Protein 3R6D (pdb70)

Solvent-accessible surface area: 10593 Å² total

CATH classification: 3.40.50.720

Structure (mmCIF, N/CA/C/O backbone):
data_3R6D
#
_entry.id   3R6D
#
_cell.length_a   51.446
_cell.length_b   60.721
_cell.length_c   69.612
_cell.angle_alpha   90.000
_cell.angle_beta   90.000
_cell.angle_gamma   90.000
#
_symmetry.space_group_name_H-M   'P 21 21 21'
#
loop_
_entity.id
_entity.type
_entity.pdbx_description
1 polymer 'NAD-dependent epimerase/dehydratase'
2 water water
#
loop_
_atom_site.group_PDB
_atom_site.id
_atom_site.type_symbol
_atom_site.label_atom_id
_atom_site.label_alt_id
_atom_site.label_comp_id
_atom_site.label_asym_id
_atom_site.label_entity_id
_atom_site.label_seq_id
_atom_site.pdbx_PDB_ins_code
_atom_site.Cartn_x
_atom_site.Cartn_y
_atom_site.Cartn_z
_atom_site.occupancy
_atom_site.B_iso_or_equiv
_atom_site.auth_seq_id
_atom_site.auth_comp_id
_atom_site.auth_asym_id
_atom_site.auth_atom_id
_atom_site.pdbx_PDB_model_num
ATOM 1 N N A SER A 1 1 ? 38.483 37.147 29.280 0.50 33.42 -2 SER A N 1
ATOM 2 N N B SER A 1 1 ? 39.673 37.241 28.651 0.50 32.42 -2 SER A N 1
ATOM 3 C CA A SER A 1 1 ? 39.757 37.365 28.526 0.50 32.21 -2 SER A CA 1
ATOM 4 C CA B SER A 1 1 ? 41.110 37.644 28.640 0.50 32.04 -2 SER A CA 1
ATOM 5 C C A SER A 1 1 ? 39.810 36.612 27.201 0.50 30.92 -2 SER A C 1
ATOM 6 C C B SER A 1 1 ? 41.834 36.653 27.757 0.50 30.76 -2 SER A C 1
ATOM 7 O O A SER A 1 1 ? 38.806 36.497 26.497 0.50 31.21 -2 SER A O 1
ATOM 8 O O B SER A 1 1 ? 43.023 36.378 27.879 0.50 31.55 -2 SER A O 1
ATOM 13 N N . ASN A 1 2 ? 41.001 36.124 26.876 1.00 29.34 -1 ASN A N 1
ATOM 14 C CA . ASN A 1 2 ? 41.326 35.406 25.643 1.00 25.02 -1 ASN A CA 1
ATOM 15 C C . ASN A 1 2 ? 41.192 36.279 24.403 1.00 21.42 -1 ASN A C 1
ATOM 16 O O . ASN A 1 2 ? 40.367 36.037 23.506 1.00 20.89 -1 ASN A O 1
ATOM 21 N N . ALA A 1 3 ? 42.050 37.294 24.350 1.00 18.27 0 ALA A N 1
ATOM 22 C CA . ALA A 1 3 ? 42.264 38.010 23.098 1.00 17.33 0 ALA A CA 1
ATOM 23 C C . ALA A 1 3 ? 42.914 37.061 22.113 1.00 15.83 0 ALA A C 1
ATOM 24 O O . ALA A 1 3 ? 43.632 36.123 22.487 1.00 17.21 0 ALA A O 1
ATOM 34 N N . TYR A 1 5 ? 45.025 38.079 19.856 1.00 12.34 2 TYR A N 1
ATOM 35 C CA . TYR A 1 5 ? 46.241 38.794 19.442 1.00 12.09 2 TYR A CA 1
ATOM 36 C C . TYR A 1 5 ? 46.958 39.279 20.704 1.00 12.97 2 TYR A C 1
ATOM 37 O O . TYR A 1 5 ? 46.296 39.595 21.710 1.00 14.07 2 TYR A O 1
ATOM 76 N N . TYR A 1 7 ? 50.231 41.352 20.123 1.00 11.72 4 TYR A N 1
ATOM 77 C CA . TYR A 1 7 ? 50.995 42.551 19.679 1.00 10.71 4 TYR A CA 1
ATOM 78 C C . TYR A 1 7 ? 50.179 43.340 18.693 1.00 9.71 4 TYR A C 1
ATOM 79 O O . TYR A 1 7 ? 49.836 42.858 17.620 1.00 10.03 4 TYR A O 1
ATOM 88 N N . ILE A 1 8 ? 49.915 44.589 19.070 1.00 9.37 5 ILE A N 1
ATOM 89 C CA . ILE A 1 8 ? 49.161 45.508 18.218 1.00 10.08 5 ILE A CA 1
ATOM 90 C C . ILE A 1 8 ? 49.955 46.789 17.986 1.00 9.50 5 ILE A C 1
ATOM 91 O O . ILE A 1 8 ? 50.504 47.357 18.936 1.00 10.18 5 ILE A O 1
ATOM 96 N N . THR A 1 9 ? 49.964 47.252 16.740 1.00 9.27 6 THR A N 1
ATOM 97 C CA . THR A 1 9 ? 50.456 48.591 16.426 1.00 9.18 6 THR A CA 1
ATOM 98 C C . THR A 1 9 ? 49.269 49.446 16.049 1.00 8.65 6 THR A C 1
ATOM 99 O O . THR A 1 9 ? 48.449 49.044 15.216 1.00 9.27 6 THR A O 1
ATOM 103 N N . ILE A 1 10 ? 49.203 50.617 16.675 1.00 9.41 7 ILE A N 1
ATOM 104 C CA . ILE A 1 10 ? 48.133 51.581 16.452 1.00 9.39 7 ILE A CA 1
ATOM 105 C C . ILE A 1 10 ? 48.679 52.765 15.673 1.00 9.27 7 ILE A C 1
ATOM 106 O O . ILE A 1 10 ? 49.573 53.484 16.144 1.00 10.70 7 ILE A O 1
ATOM 111 N N . LEU A 1 11 ? 48.158 52.952 14.465 1.00 9.39 8 LEU A N 1
ATOM 112 C CA . LEU A 1 11 ? 48.465 54.104 13.632 1.00 9.97 8 LEU A CA 1
ATOM 113 C C . LEU A 1 11 ? 47.343 55.125 13.832 1.00 9.66 8 LEU A C 1
ATOM 114 O O . LEU A 1 11 ? 46.183 54.753 14.078 1.00 10.18 8 LEU A O 1
ATOM 119 N N . GLY A 1 12 ? 47.657 56.411 13.719 1.00 10.41 9 GLY A N 1
ATOM 120 C CA . GLY A 1 12 ? 46.665 57.422 14.104 1.00 10.58 9 GLY A CA 1
ATOM 121 C C . GLY A 1 12 ? 46.419 57.390 15.604 1.00 11.01 9 GLY A C 1
ATOM 122 O O . GLY A 1 12 ? 45.312 57.656 16.064 1.00 10.68 9 GLY A O 1
ATOM 123 N N . ALA A 1 13 ? 47.460 57.098 16.384 1.00 10.79 10 ALA A N 1
ATOM 124 C CA . ALA A 1 13 ? 47.310 56.825 17.809 1.00 10.83 10 ALA A CA 1
ATOM 125 C C . ALA A 1 13 ? 46.745 57.958 18.627 1.00 10.85 10 ALA A C 1
ATOM 126 O O . ALA A 1 13 ? 46.209 57.723 19.715 1.00 10.60 10 ALA A O 1
ATOM 128 N N . ALA A 1 14 ? 46.904 59.207 18.158 1.00 12.02 11 ALA A N 1
ATOM 129 C CA . ALA A 1 14 ? 46.380 60.333 18.938 1.00 12.65 11 ALA A CA 1
ATOM 130 C C . ALA A 1 14 ? 44.873 60.607 18.717 1.00 12.63 11 ALA A C 1
ATOM 131 O O . ALA A 1 14 ? 44.278 61.419 19.427 1.00 13.71 11 ALA A O 1
ATOM 133 N N . GLY A 1 15 ? 44.255 59.917 17.755 1.00 11.82 12 GLY A N 1
ATOM 134 C CA . GLY A 1 15 ? 42.838 60.122 17.539 1.00 11.89 12 GLY A CA 1
ATOM 135 C C . GLY A 1 15 ? 41.995 59.635 18.710 1.00 10.74 12 GLY A C 1
ATOM 136 O O . GLY A 1 15 ? 42.454 58.819 19.527 1.00 11.37 12 GLY A O 1
ATOM 137 N N . GLN A 1 16 ? 40.777 60.152 18.830 1.00 10.51 13 GLN A N 1
ATOM 138 C CA . GLN A 1 16 ? 39.957 59.853 19.993 1.00 11.63 13 GLN A CA 1
ATOM 139 C C . GLN A 1 16 ? 39.612 58.391 20.135 1.00 10.37 13 GLN A C 1
ATOM 140 O O . GLN A 1 16 ? 39.741 57.838 21.231 1.00 10.98 13 GLN A O 1
ATOM 146 N N . ILE A 1 17 ? 39.089 57.761 19.067 1.00 10.15 14 ILE A N 1
ATOM 147 C CA . ILE A 1 17 ? 38.838 56.332 19.152 1.00 9.37 14 ILE A CA 1
ATOM 148 C C . ILE A 1 17 ? 40.125 55.563 19.437 1.00 8.62 14 ILE A C 1
ATOM 149 O O . ILE A 1 17 ? 40.117 54.654 20.274 1.00 9.28 14 ILE A O 1
ATOM 154 N N . ALA A 1 18 ? 41.226 55.943 18.782 1.00 8.79 15 ALA A N 1
ATOM 155 C CA . ALA A 1 18 ? 42.482 55.227 19.032 1.00 9.00 15 ALA A CA 1
ATOM 156 C C . ALA A 1 18 ? 42.920 55.303 20.501 1.00 8.44 15 ALA A C 1
ATOM 157 O O . ALA A 1 18 ? 43.411 54.331 21.069 1.00 8.77 15 ALA A O 1
ATOM 159 N N . GLN A 1 19 ? 42.785 56.484 21.097 1.00 10.20 16 GLN A N 1
ATOM 160 C CA . GLN A 1 19 ? 43.150 56.632 22.524 1.00 9.78 16 GLN A CA 1
ATOM 161 C C . GLN A 1 19 ? 42.239 55.817 23.424 1.00 10.08 16 GLN A C 1
ATOM 162 O O . GLN A 1 19 ? 42.722 55.189 24.374 1.00 10.68 16 GLN A O 1
ATOM 188 N N . LEU A 1 21 ? 40.591 53.148 22.573 1.00 9.11 18 LEU A N 1
ATOM 189 C CA . LEU A 1 21 ? 40.948 51.765 22.338 1.00 9.32 18 LEU A CA 1
ATOM 190 C C . LEU A 1 21 ? 42.200 51.381 23.129 1.00 8.75 18 LEU A C 1
ATOM 191 O O . LEU A 1 21 ? 42.243 50.298 23.748 1.00 8.99 18 LEU A O 1
ATOM 196 N N . THR A 1 22 ? 43.209 52.264 23.098 1.00 9.06 19 THR A N 1
ATOM 197 C CA . THR A 1 22 ? 44.467 51.967 23.797 1.00 9.25 19 THR A CA 1
ATOM 198 C C . THR A 1 22 ? 44.168 51.751 25.288 1.00 9.69 19 THR A C 1
ATOM 199 O O . THR A 1 22 ? 44.632 50.791 25.891 1.00 10.04 19 THR A O 1
ATOM 203 N N . ALA A 1 23 ? 43.389 52.658 25.881 1.00 10.12 20 ALA A N 1
ATOM 204 C CA . ALA A 1 23 ? 43.036 52.526 27.290 1.00 10.66 20 ALA A CA 1
ATOM 205 C C . ALA A 1 23 ? 42.307 51.225 27.572 1.00 10.12 20 ALA A C 1
ATOM 206 O O . ALA A 1 23 ? 42.619 50.527 28.541 1.00 11.24 20 ALA A O 1
ATOM 208 N N A THR A 1 24 ? 41.335 50.842 26.722 0.50 10.78 21 THR A N 1
ATOM 209 N N B THR A 1 24 ? 41.350 50.870 26.709 0.50 10.33 21 THR A N 1
ATOM 210 C CA A THR A 1 24 ? 40.610 49.592 26.980 0.50 11.30 21 THR A CA 1
ATOM 211 C CA B THR A 1 24 ? 40.585 49.653 26.894 0.50 10.45 21 THR A CA 1
ATOM 212 C C A THR A 1 24 ? 41.510 48.384 26.850 0.50 10.80 21 THR A C 1
ATOM 213 C C B THR A 1 24 ? 41.483 48.417 26.823 0.50 10.31 21 THR A C 1
ATOM 214 O O A THR A 1 24 ? 41.327 47.412 27.583 0.50 11.62 21 THR A O 1
ATOM 215 O O B THR A 1 24 ? 41.303 47.482 27.603 0.50 11.35 21 THR A O 1
ATOM 222 N N . LEU A 1 25 ? 42.442 48.413 25.900 1.00 10.22 22 LEU A N 1
ATOM 223 C CA . LEU A 1 25 ? 43.345 47.274 25.757 1.00 10.19 22 LEU A CA 1
ATOM 224 C C . LEU A 1 25 ? 44.299 47.184 26.951 1.00 10.28 22 LEU A C 1
ATOM 225 O O . LEU A 1 25 ? 44.680 46.089 27.346 1.00 11.57 22 LEU A O 1
ATOM 230 N N . LEU A 1 26 ? 44.716 48.317 27.499 1.00 10.40 23 LEU A N 1
ATOM 231 C CA . LEU A 1 26 ? 45.554 48.243 28.682 1.00 11.40 23 LEU A CA 1
ATOM 232 C C . LEU A 1 26 ? 44.775 47.700 29.873 1.00 11.86 23 LEU A C 1
ATOM 233 O O . LEU A 1 26 ? 45.311 46.880 30.622 1.00 13.47 23 LEU A O 1
ATOM 238 N N . THR A 1 27 ? 43.544 48.168 30.065 1.00 11.95 24 THR A N 1
ATOM 239 C CA . THR A 1 27 ? 42.761 47.787 31.242 1.00 12.69 24 THR A CA 1
ATOM 240 C C . THR A 1 27 ? 42.276 46.339 31.163 1.00 13.59 24 THR A C 1
ATOM 241 O O . THR A 1 27 ? 42.297 45.615 32.178 1.00 14.59 24 THR A O 1
ATOM 245 N N . TYR A 1 28 ? 41.874 45.885 29.973 1.00 13.06 25 TYR A N 1
ATOM 246 C CA . TYR A 1 28 ? 41.078 44.685 29.843 1.00 13.73 25 TYR A CA 1
ATOM 247 C C . TYR A 1 28 ? 41.773 43.564 29.077 1.00 14.17 25 TYR A C 1
ATOM 248 O O . TYR A 1 28 ? 41.144 42.527 28.859 1.00 15.10 25 TYR A O 1
ATOM 257 N N . THR A 1 29 ? 43.026 43.775 28.659 1.00 13.40 26 THR A N 1
ATOM 258 C CA . THR A 1 29 ? 43.808 42.707 28.028 1.00 14.12 26 THR A CA 1
ATOM 259 C C . THR A 1 29 ? 45.261 42.757 28.495 1.00 14.21 26 THR A C 1
ATOM 260 O O . THR A 1 29 ? 45.670 43.704 29.168 1.00 14.35 26 THR A O 1
ATOM 264 N N A ASP A 1 30 ? 46.062 41.755 28.134 0.50 14.60 27 ASP A N 1
ATOM 265 N N B ASP A 1 30 ? 46.020 41.712 28.129 0.50 14.90 27 ASP A N 1
ATOM 266 C CA A ASP A 1 30 ? 47.503 41.853 28.399 0.50 15.37 27 ASP A CA 1
ATOM 267 C CA B ASP A 1 30 ? 47.481 41.697 28.313 0.50 15.97 27 ASP A CA 1
ATOM 268 C C A ASP A 1 30 ? 48.272 42.163 27.102 0.50 14.48 27 ASP A C 1
ATOM 269 C C B ASP A 1 30 ? 48.259 42.106 27.062 0.50 14.91 27 ASP A C 1
ATOM 270 O O A ASP A 1 30 ? 49.442 41.832 26.988 0.50 14.75 27 ASP A O 1
ATOM 271 O O B ASP A 1 30 ? 49.437 41.803 26.951 0.50 15.19 27 ASP A O 1
ATOM 288 N N . HIS A 1 32 ? 50.408 43.999 24.206 1.00 12.41 29 HIS A N 1
ATOM 289 C CA . HIS A 1 32 ? 51.522 44.916 24.133 1.00 12.19 29 HIS A CA 1
ATOM 290 C C . HIS A 1 32 ? 51.284 45.840 22.946 1.00 12.33 29 HIS A C 1
ATOM 291 O O . HIS A 1 32 ? 51.045 45.374 21.824 1.00 12.29 29 HIS A O 1
ATOM 298 N N . ILE A 1 33 ? 51.354 47.142 23.199 1.00 11.21 30 ILE A N 1
ATOM 299 C CA . ILE A 1 33 ? 50.851 48.138 22.271 1.00 10.53 30 ILE A CA 1
ATOM 300 C C . ILE A 1 33 ? 51.990 49.033 21.793 1.00 10.01 30 ILE A C 1
ATOM 301 O O . ILE A 1 33 ? 52.725 49.614 22.603 1.00 11.29 30 ILE A O 1
ATOM 306 N N . THR A 1 34 ? 52.086 49.211 20.480 1.00 9.99 31 THR A N 1
ATOM 307 C CA . THR A 1 34 ? 52.998 50.184 19.894 1.00 10.07 31 THR A CA 1
ATOM 308 C C . THR A 1 34 ? 52.184 51.301 19.280 1.00 9.62 31 THR A C 1
ATOM 309 O O . THR A 1 34 ? 51.252 51.029 18.503 1.00 10.79 31 THR A O 1
ATOM 313 N N . LEU A 1 35 ? 52.505 52.531 19.658 1.00 10.36 32 LEU A N 1
ATOM 314 C CA . LEU A 1 35 ? 51.845 53.727 19.138 1.00 9.83 32 LEU A CA 1
ATOM 315 C C . LEU A 1 35 ? 52.795 54.447 18.183 1.00 10.80 32 LEU A C 1
ATOM 316 O O . LEU A 1 35 ? 53.931 54.742 18.578 1.00 12.00 32 LEU A O 1
ATOM 321 N N . TYR A 1 36 ? 52.361 54.709 16.935 1.00 10.20 33 TYR A N 1
ATOM 322 C CA . TYR A 1 36 ? 53.201 55.388 15.942 1.00 11.69 33 TYR A CA 1
ATOM 323 C C . TYR A 1 36 ? 52.646 56.752 15.661 1.00 11.62 33 TYR A C 1
ATOM 324 O O . TYR A 1 36 ? 51.432 56.890 15.411 1.00 13.16 33 TYR A O 1
ATOM 333 N N . GLY A 1 37 ? 53.501 57.776 15.666 1.00 11.77 34 GLY A N 1
ATOM 334 C CA . GLY A 1 37 ? 53.013 59.114 15.302 1.00 12.36 34 GLY A CA 1
ATOM 335 C C . GLY A 1 37 ? 53.951 60.204 15.756 1.00 11.84 34 GLY A C 1
ATOM 336 O O . GLY A 1 37 ? 55.117 59.951 16.103 1.00 12.37 34 GLY A O 1
ATOM 337 N N . ARG A 1 38 ? 53.415 61.425 15.728 1.00 12.35 35 ARG A N 1
ATOM 338 C CA . ARG A 1 38 ? 54.181 62.658 15.924 1.00 11.70 35 ARG A CA 1
ATOM 339 C C . ARG A 1 38 ? 53.863 63.211 17.306 1.00 10.81 35 ARG A C 1
ATOM 340 O O . ARG A 1 38 ? 52.684 63.365 17.646 1.00 11.64 35 ARG A O 1
ATOM 348 N N . GLN A 1 39 ? 54.891 63.531 18.097 1.00 11.14 36 GLN A N 1
ATOM 349 C CA . GLN A 1 39 ? 54.697 64.156 19.431 1.00 10.80 36 GLN A CA 1
ATOM 350 C C . GLN A 1 39 ? 53.704 63.388 20.288 1.00 10.84 36 GLN A C 1
ATOM 351 O O . GLN A 1 39 ? 52.969 63.979 21.059 1.00 10.98 36 GLN A O 1
ATOM 357 N N . LEU A 1 40 ? 53.724 62.067 20.192 1.00 11.18 37 LEU A N 1
ATOM 358 C CA . LEU A 1 40 ? 52.736 61.287 20.939 1.00 11.49 37 LEU A CA 1
ATOM 359 C C . LEU A 1 40 ? 52.966 61.396 22.440 1.00 12.75 37 LEU A C 1
ATOM 360 O O . LEU A 1 40 ? 52.017 61.219 23.216 1.00 13.75 37 LEU A O 1
ATOM 365 N N . LYS A 1 41 ? 54.188 61.676 22.890 1.00 13.43 38 LYS A N 1
ATOM 366 C CA . LYS A 1 41 ? 54.404 61.729 24.338 1.00 14.79 38 LYS A CA 1
ATOM 367 C C . LYS A 1 41 ? 53.752 62.961 24.976 1.00 14.29 38 LYS A C 1
ATOM 368 O O . LYS A 1 41 ? 53.616 63.009 26.205 1.00 15.57 38 LYS A O 1
ATOM 374 N N . THR A 1 42 ? 53.336 63.953 24.175 1.00 13.75 39 THR A N 1
ATOM 375 C CA . THR A 1 42 ? 52.560 65.054 24.706 1.00 14.69 39 THR A CA 1
ATOM 376 C C . THR A 1 42 ? 51.088 64.983 24.306 1.00 14.23 39 THR A C 1
AT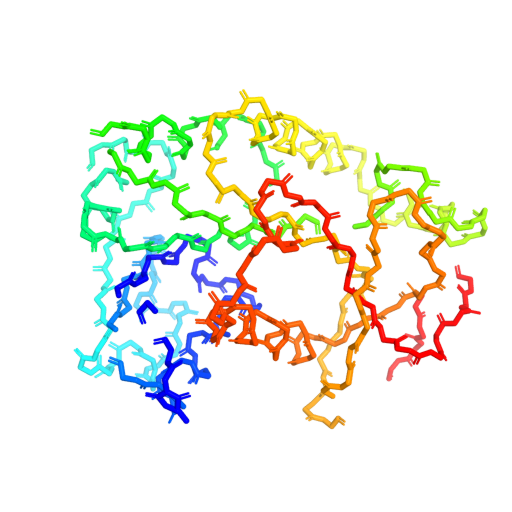OM 377 O O . THR A 1 42 ? 50.249 65.488 25.032 1.00 16.41 39 THR A O 1
ATOM 381 N N . ARG A 1 43 ? 50.765 64.382 23.165 1.00 12.37 40 ARG A N 1
ATOM 382 C CA . ARG A 1 43 ? 49.389 64.390 22.675 1.00 12.89 40 ARG A CA 1
ATOM 383 C C . ARG A 1 43 ? 48.514 63.299 23.308 1.00 14.18 40 ARG A C 1
ATOM 384 O O . ARG A 1 43 ? 47.286 63.304 23.153 1.00 15.74 40 ARG A O 1
ATOM 392 N N . ILE A 1 44 ? 49.141 62.321 23.950 1.00 12.09 41 ILE A N 1
ATOM 393 C CA . ILE A 1 44 ? 48.427 61.201 24.557 1.00 12.40 41 ILE A CA 1
ATOM 394 C C . ILE A 1 44 ? 48.698 61.316 26.064 1.00 12.65 41 ILE A C 1
ATOM 395 O O . ILE A 1 44 ? 49.811 61.648 26.454 1.00 12.68 41 ILE A O 1
ATOM 400 N N . PRO A 1 45 ? 47.691 61.031 26.914 1.00 12.48 42 PRO A N 1
ATOM 401 C CA . PRO A 1 45 ? 47.882 61.297 28.332 1.00 12.66 42 PRO A CA 1
ATOM 402 C C . PRO A 1 45 ? 48.855 60.350 29.001 1.00 12.71 42 PRO A C 1
ATOM 403 O O . PRO A 1 45 ? 49.097 59.234 28.529 1.00 12.52 42 PRO A O 1
ATOM 407 N N . PRO A 1 46 ? 49.395 60.770 30.147 1.00 12.73 43 PRO A N 1
ATOM 408 C CA . PRO A 1 46 ? 50.444 60.008 30.800 1.00 14.12 43 PRO A CA 1
ATOM 409 C C . PRO A 1 46 ? 49.989 58.640 31.339 1.00 14.87 43 PRO A C 1
ATOM 410 O O . PRO A 1 46 ? 50.817 57.740 31.403 1.00 16.19 43 PRO A O 1
ATOM 414 N N . GLU A 1 47 ? 48.708 58.434 31.669 1.00 15.77 44 GLU A N 1
ATOM 415 C CA . GLU A 1 47 ? 48.248 57.106 32.123 1.00 17.22 44 GLU A CA 1
ATOM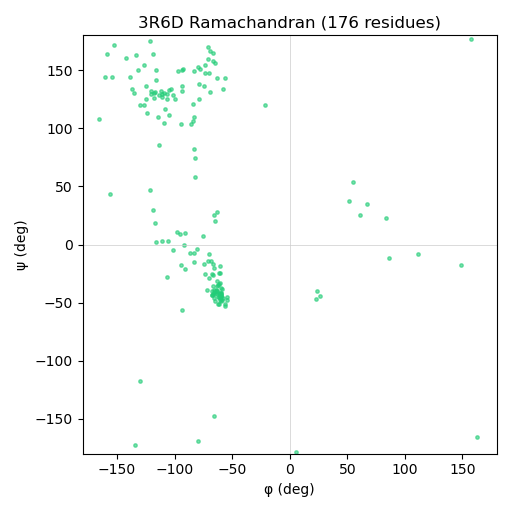 416 C C . GLU A 1 47 ? 48.338 56.065 30.998 1.00 16.33 44 GLU A C 1
ATOM 417 O O . GLU A 1 47 ? 48.280 54.843 31.228 1.00 17.08 44 GLU A O 1
ATOM 423 N N . ILE A 1 48 ? 48.463 56.545 29.769 1.00 13.93 45 ILE A N 1
ATOM 424 C CA . ILE A 1 48 ? 48.785 55.671 28.644 1.00 13.30 45 ILE A CA 1
ATOM 425 C C .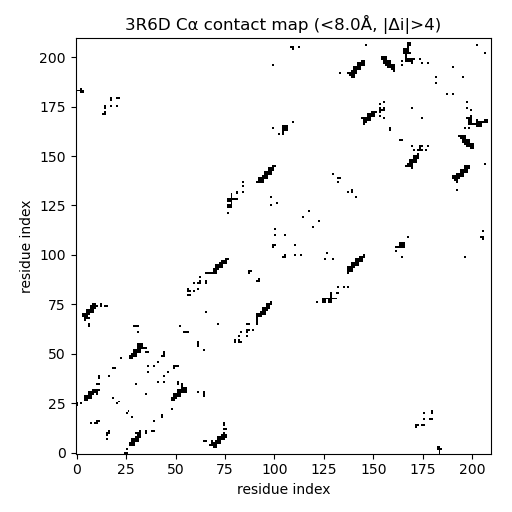 ILE A 1 48 ? 50.312 55.639 28.395 1.00 12.05 45 ILE A C 1
ATOM 426 O O . ILE A 1 48 ? 50.922 54.560 28.355 1.00 12.14 45 ILE A O 1
ATOM 431 N N . ILE A 1 49 ? 50.912 56.810 28.173 1.00 12.43 46 ILE A N 1
ATOM 432 C CA . ILE A 1 49 ? 52.303 56.889 27.750 1.00 13.93 46 ILE A CA 1
ATOM 433 C C . ILE A 1 49 ? 53.233 56.275 28.800 1.00 13.84 46 ILE A C 1
ATOM 434 O O . ILE A 1 49 ? 54.275 55.698 28.436 1.00 14.62 46 ILE A O 1
ATOM 439 N N . ASP A 1 50 ? 52.905 56.404 30.095 1.00 13.62 47 ASP A N 1
ATOM 440 C CA . ASP A 1 50 ? 53.753 55.891 31.166 1.00 13.90 47 ASP A CA 1
ATOM 441 C C . ASP A 1 50 ? 53.564 54.390 31.392 1.00 14.29 47 ASP A C 1
ATOM 442 O O . ASP A 1 50 ? 54.263 53.813 32.227 1.00 16.14 47 ASP A O 1
ATOM 447 N N . HIS A 1 51 ? 52.639 53.746 30.683 1.00 14.24 48 HIS A N 1
ATOM 448 C CA . HIS A 1 51 ? 52.332 52.337 30.981 1.00 13.81 48 HIS A CA 1
ATOM 449 C C . HIS A 1 51 ? 53.407 51.421 30.379 1.00 14.02 48 HIS A C 1
ATOM 450 O O . HIS A 1 51 ? 53.839 51.621 29.237 1.00 13.97 48 HIS A O 1
ATOM 457 N N . GLU A 1 52 ? 53.816 50.410 31.139 1.00 15.49 49 GLU A N 1
ATOM 458 C CA . GLU A 1 52 ? 54.895 49.496 30.690 1.00 17.00 49 GLU A CA 1
ATOM 459 C C . GLU A 1 52 ? 54.585 48.730 29.382 1.00 15.89 49 GLU A C 1
ATOM 460 O O . GLU A 1 52 ? 55.526 48.275 28.686 1.00 18.22 49 GLU A O 1
ATOM 466 N N . ARG A 1 53 ? 53.305 48.553 29.066 1.00 14.39 50 ARG A N 1
ATOM 467 C CA . ARG A 1 53 ? 52.949 47.823 27.847 1.00 14.04 50 ARG A CA 1
ATOM 468 C C . ARG A 1 53 ? 52.782 48.730 26.627 1.00 13.11 50 ARG A C 1
ATOM 469 O O . ARG A 1 53 ? 52.357 48.269 25.566 1.00 14.58 50 ARG A O 1
ATOM 477 N N . VAL A 1 54 ? 53.162 50.002 26.726 1.00 12.07 51 VAL A N 1
ATOM 478 C CA . VAL A 1 54 ? 53.074 50.959 25.637 1.00 11.63 51 VAL A CA 1
ATOM 479 C C . VAL A 1 54 ? 54.471 51.383 25.189 1.00 12.32 51 VAL A C 1
ATOM 480 O O . VAL A 1 54 ? 55.295 51.774 26.020 1.00 13.68 51 VAL A O 1
ATOM 484 N N . THR A 1 55 ? 54.715 51.297 23.883 1.00 12.11 52 THR A N 1
ATOM 485 C CA . THR A 1 55 ? 55.938 51.736 23.251 1.00 12.88 52 THR A CA 1
ATOM 486 C C . THR A 1 55 ? 55.559 52.795 22.236 1.00 12.40 52 THR A C 1
ATOM 487 O O . THR A 1 55 ? 54.641 52.565 21.453 1.00 13.13 52 THR A O 1
ATOM 491 N N . VAL A 1 56 ? 56.250 53.932 22.233 1.00 13.04 53 VAL A N 1
ATOM 492 C CA . VAL A 1 56 ? 56.048 55.007 21.237 1.00 12.91 53 VAL A CA 1
ATOM 493 C C . VAL A 1 56 ? 57.157 54.979 20.200 1.00 12.45 53 VAL A C 1
ATOM 494 O O . VAL A 1 56 ? 58.349 54.915 20.586 1.00 13.71 53 VAL A O 1
ATOM 498 N N . ILE A 1 57 ? 56.796 55.074 18.916 1.00 12.14 54 ILE A N 1
ATOM 499 C CA . ILE A 1 57 ? 57.758 55.209 17.827 1.00 13.24 54 ILE A CA 1
ATOM 500 C C . ILE A 1 57 ? 57.404 56.452 17.028 1.00 12.98 54 ILE A C 1
ATOM 501 O O . ILE A 1 57 ? 56.265 56.606 16.573 1.00 13.82 54 ILE A O 1
ATOM 506 N N . GLU A 1 58 ? 58.379 57.336 16.876 1.00 13.89 55 GLU A N 1
ATOM 507 C CA . GLU A 1 58 ? 58.233 58.606 16.145 1.00 14.44 55 GLU A CA 1
ATOM 508 C C . GLU A 1 58 ? 58.190 58.417 14.650 1.00 13.74 55 GLU A C 1
ATOM 509 O O . GLU A 1 58 ? 58.977 57.642 14.096 1.00 14.33 55 GLU A O 1
ATOM 515 N N . GLY A 1 59 ? 57.275 59.120 13.983 1.00 13.60 56 GLY A N 1
ATOM 516 C CA . GLY A 1 59 ? 57.286 59.206 12.545 1.00 14.24 56 GLY A CA 1
ATOM 517 C C . GLY A 1 59 ? 55.937 59.550 11.960 1.00 13.20 56 GLY A C 1
ATOM 518 O O . GLY A 1 59 ? 54.936 59.730 12.667 1.00 13.00 56 GLY A O 1
ATOM 519 N N . SER A 1 60 ? 55.951 59.701 10.642 1.00 13.76 57 SER A N 1
ATOM 520 C CA . SER A 1 60 ? 54.750 59.965 9.858 1.00 14.57 57 SER A CA 1
ATOM 521 C C . SER A 1 60 ? 54.596 58.867 8.838 1.00 13.03 57 SER A C 1
ATOM 522 O O . SER A 1 60 ? 55.469 57.995 8.659 1.00 13.87 57 SER A O 1
ATOM 525 N N . PHE A 1 61 ? 53.485 58.902 8.103 1.00 14.13 58 PHE A N 1
ATOM 526 C CA . PHE A 1 61 ? 53.299 57.923 7.049 1.00 15.78 58 PHE A CA 1
ATOM 527 C C . PHE A 1 61 ? 54.236 58.112 5.856 1.00 16.20 58 PHE A C 1
ATOM 528 O O . PHE A 1 61 ? 54.294 57.239 4.993 1.00 18.22 58 PHE A O 1
ATOM 536 N N . GLN A 1 62 ? 54.982 59.219 5.839 1.00 17.34 59 GLN A N 1
ATOM 537 C CA . GLN A 1 62 ? 55.974 59.493 4.774 1.00 19.12 59 GLN A CA 1
ATOM 538 C C . GLN A 1 62 ? 57.389 59.118 5.201 1.00 18.52 59 GLN A C 1
ATOM 539 O O . GLN A 1 62 ? 58.350 59.460 4.506 1.00 19.59 59 GLN A O 1
ATOM 545 N N . ASN A 1 63 ? 57.524 58.417 6.330 1.00 16.12 60 ASN A N 1
ATOM 546 C CA . ASN A 1 63 ? 58.821 57.906 6.782 1.00 16.29 60 ASN A CA 1
ATOM 547 C C . ASN A 1 63 ? 58.796 56.377 6.720 1.00 15.82 60 ASN A C 1
ATOM 548 O O . ASN A 1 63 ? 58.477 55.721 7.751 1.00 15.30 60 ASN A O 1
ATOM 553 N N . PRO A 1 64 ? 59.107 55.793 5.532 1.00 16.38 61 PRO A N 1
ATOM 554 C CA . PRO A 1 64 ? 58.858 54.355 5.377 1.00 16.24 61 PRO A CA 1
ATOM 555 C C . PRO A 1 64 ? 59.681 53.471 6.326 1.00 16.84 61 PRO A C 1
ATOM 556 O O . PRO A 1 64 ? 59.200 52.430 6.804 1.00 16.12 61 PRO A O 1
ATOM 560 N N . GLY A 1 65 ? 60.913 53.865 6.618 1.00 17.35 62 GLY A N 1
ATOM 561 C CA . GLY A 1 65 ? 61.729 53.064 7.521 1.00 17.81 62 GLY A CA 1
ATOM 562 C C . GLY A 1 65 ? 61.152 53.026 8.925 1.00 16.26 62 GLY A C 1
ATOM 563 O O . GLY A 1 65 ? 61.119 51.978 9.561 1.00 17.22 62 GLY A O 1
ATOM 584 N N . LEU A 1 67 ? 57.971 53.693 9.825 1.00 14.43 64 LEU A N 1
ATOM 585 C CA . LEU A 1 67 ? 56.670 52.995 9.799 1.00 14.56 64 LEU A CA 1
ATOM 586 C C . LEU A 1 67 ? 56.892 51.485 9.758 1.00 14.97 64 LEU A C 1
ATOM 587 O O . LEU A 1 67 ? 56.233 50.726 10.500 1.00 14.41 64 LEU A O 1
ATOM 592 N N . GLU A 1 68 ? 57.792 51.032 8.881 1.00 14.98 65 GLU A N 1
ATOM 593 C CA . GLU A 1 68 ? 58.161 49.610 8.840 1.00 16.41 65 GLU A CA 1
ATOM 594 C C . GLU A 1 68 ? 58.621 49.122 10.210 1.00 16.44 65 GLU A C 1
ATOM 595 O O . GLU A 1 68 ? 58.243 48.040 10.650 1.00 16.18 65 GLU A O 1
ATOM 601 N N . GLN A 1 69 ? 59.468 49.895 10.897 1.00 16.50 66 GLN A N 1
ATOM 602 C CA . GLN A 1 69 ? 59.891 49.502 12.255 1.00 17.45 66 GLN A CA 1
ATOM 603 C C . GLN A 1 69 ? 58.686 49.339 13.186 1.00 16.53 66 GLN A C 1
ATOM 604 O O . GLN A 1 69 ? 58.574 48.384 13.952 1.00 17.55 66 GLN A O 1
ATOM 610 N N . ALA A 1 70 ? 57.791 50.317 13.135 1.00 15.06 67 ALA A N 1
ATOM 611 C CA . ALA A 1 70 ? 56.636 50.301 14.039 1.00 14.66 67 ALA A CA 1
ATOM 612 C C . ALA A 1 70 ? 55.718 49.101 13.883 1.00 13.40 67 ALA A C 1
ATOM 613 O O . ALA A 1 70 ? 55.126 48.656 14.876 1.00 13.46 67 ALA A O 1
ATOM 615 N N . VAL A 1 71 ? 55.604 48.604 12.646 1.00 12.49 68 VAL A N 1
ATOM 616 C CA . VAL A 1 71 ? 54.742 47.459 12.385 1.00 12.44 68 VAL A CA 1
ATOM 617 C C . VAL A 1 71 ? 55.454 46.116 12.427 1.00 13.03 68 VAL A C 1
ATOM 618 O O . VAL A 1 71 ? 54.803 45.080 12.319 1.00 13.20 68 VAL A O 1
ATOM 622 N N A THR A 1 72 ? 56.778 46.120 12.566 0.50 13.13 69 THR A N 1
ATOM 623 N N B THR A 1 72 ? 56.776 46.133 12.591 0.50 13.24 69 THR A N 1
ATOM 624 C CA A THR A 1 72 ? 57.529 44.865 12.584 0.50 14.39 69 THR A CA 1
ATOM 625 C CA B THR A 1 72 ? 57.564 44.909 12.438 0.50 14.53 69 THR A CA 1
ATOM 626 C C A THR A 1 72 ? 57.029 44.010 13.741 0.50 14.51 69 THR A C 1
ATOM 627 C C B THR A 1 72 ? 57.069 43.794 13.337 0.50 14.61 69 THR A C 1
ATOM 628 O O A THR A 1 72 ? 56.920 44.476 14.862 0.50 13.92 69 THR A O 1
ATOM 629 O O B THR A 1 72 ? 56.946 42.648 12.898 0.50 14.70 69 THR A O 1
ATOM 636 N N A ASN A 1 73 ? 56.715 42.750 13.458 0.50 16.09 70 ASN A N 1
ATOM 637 N N B ASN A 1 73 ? 56.804 44.098 14.600 0.50 14.78 70 ASN A N 1
ATOM 638 C CA A ASN A 1 73 ? 56.165 41.849 14.464 0.50 17.02 70 ASN A CA 1
ATOM 639 C CA B ASN A 1 73 ? 56.423 43.026 15.509 0.50 15.85 70 ASN A CA 1
ATOM 640 C C A ASN A 1 73 ? 54.806 42.233 15.143 0.50 16.61 70 ASN A C 1
ATOM 641 C C B ASN A 1 73 ? 54.902 42.832 15.676 0.50 15.43 70 ASN A C 1
ATOM 642 O O A ASN A 1 73 ? 54.391 41.535 16.103 0.50 17.47 70 ASN A O 1
ATOM 643 O O B ASN A 1 73 ? 54.433 42.164 16.616 0.50 16.58 70 ASN A O 1
ATOM 652 N N . ALA A 1 74 ? 54.130 43.321 14.707 1.00 15.46 71 ALA A N 1
ATOM 653 C CA . ALA A 1 74 ? 52.682 43.451 14.951 1.00 12.83 71 ALA A CA 1
ATOM 654 C C . ALA A 1 74 ? 51.971 42.154 14.517 1.00 12.08 71 ALA A C 1
ATOM 655 O O . ALA A 1 74 ? 52.258 41.624 13.444 1.00 14.12 71 ALA A O 1
ATOM 657 N N . GLU A 1 75 ? 51.020 41.698 15.335 1.00 9.59 72 GLU A N 1
ATOM 658 C CA . GLU A 1 75 ? 50.081 40.671 14.916 1.00 9.75 72 GLU A CA 1
ATOM 659 C C . GLU A 1 75 ? 48.826 41.275 14.296 1.00 9.49 72 GLU A C 1
ATOM 660 O O . GLU A 1 75 ? 48.096 40.569 13.586 1.00 10.16 72 GLU A O 1
ATOM 666 N N . VAL A 1 76 ? 48.529 42.532 14.584 1.00 9.19 73 VAL A N 1
ATOM 667 C CA . VAL A 1 76 ? 47.401 43.239 14.018 1.00 9.22 73 VAL A CA 1
ATOM 668 C C . VAL A 1 76 ? 47.761 44.713 14.058 1.00 8.44 73 VAL A C 1
ATOM 669 O O . VAL A 1 76 ? 48.475 45.164 14.994 1.00 8.75 73 VAL A O 1
ATOM 673 N N . VAL A 1 77 ? 47.326 45.447 13.035 1.00 8.45 74 VAL A N 1
ATOM 674 C CA . VAL A 1 77 ? 47.511 46.894 12.972 1.00 8.59 74 VAL A CA 1
ATOM 675 C C . VAL A 1 77 ? 46.140 47.558 12.969 1.00 8.25 74 VAL A C 1
ATOM 676 O O . VAL A 1 77 ? 45.259 47.132 12.196 1.00 8.58 74 VAL A O 1
ATOM 680 N N . PHE A 1 78 ? 45.955 48.556 13.829 1.00 8.15 75 PHE A N 1
ATOM 681 C CA . PHE A 1 78 ? 44.755 49.372 13.816 1.00 8.22 75 PHE A CA 1
ATOM 682 C C . PHE A 1 78 ? 45.064 50.691 13.137 1.00 8.38 75 PHE A C 1
ATOM 683 O O . PHE A 1 78 ? 46.058 51.346 13.471 1.00 9.73 75 PHE A O 1
ATOM 691 N N . VAL A 1 79 ? 44.245 51.077 12.151 1.00 7.99 76 VAL A N 1
ATOM 692 C CA . VAL A 1 79 ? 44.411 52.329 11.419 1.00 9.12 76 VAL A CA 1
ATOM 693 C C . VAL A 1 79 ? 43.295 53.267 11.819 1.00 8.01 76 VAL A C 1
ATOM 694 O O . VAL A 1 79 ? 42.138 53.091 11.405 1.00 9.33 76 VAL A O 1
ATOM 698 N N . GLY A 1 80 ? 43.624 54.251 12.653 1.00 9.06 77 GLY A N 1
ATOM 699 C CA . GLY A 1 80 ? 42.592 55.121 13.189 1.00 9.67 77 GLY A CA 1
ATOM 700 C C . GLY A 1 80 ? 41.955 56.067 12.191 1.00 9.77 77 GLY A C 1
ATOM 701 O O . GLY A 1 80 ? 40.812 56.459 12.352 1.00 11.55 77 GLY A O 1
ATOM 702 N N . ALA A 1 81 ? 42.696 56.446 11.173 1.00 10.82 78 ALA A N 1
ATOM 703 C CA . ALA A 1 81 ? 42.179 57.339 10.144 1.00 11.76 78 ALA A CA 1
ATOM 704 C C . ALA A 1 81 ? 42.552 56.823 8.749 1.00 11.84 78 ALA A C 1
ATOM 705 O O . ALA A 1 81 ? 43.712 56.477 8.461 1.00 12.54 78 ALA A O 1
ATOM 715 N N . GLU A 1 83 ? 42.069 58.490 5.577 1.00 14.57 80 GLU A N 1
ATOM 716 C CA . GLU A 1 83 ? 41.702 59.785 4.995 1.00 16.55 80 GLU A CA 1
ATOM 717 C C . GLU A 1 83 ? 42.353 60.100 3.667 1.00 16.89 80 GLU A C 1
ATOM 718 O O . GLU A 1 83 ? 41.900 61.006 2.951 1.00 18.07 80 GLU A O 1
ATOM 724 N N . SER A 1 84 ? 43.422 59.374 3.355 1.00 17.42 8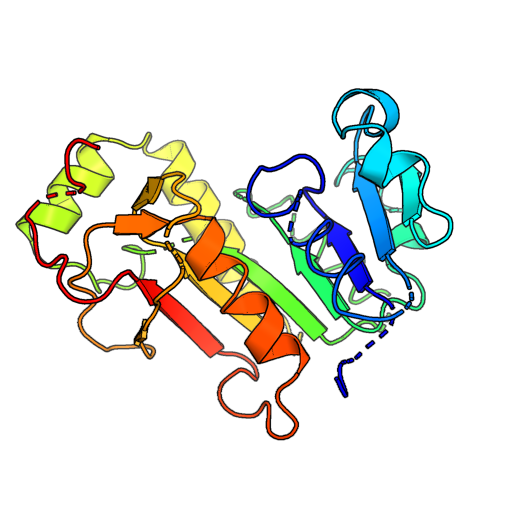1 SER A N 1
ATOM 725 C CA . SER A 1 84 ? 44.265 59.637 2.201 1.00 18.82 81 SER A CA 1
ATOM 726 C C . SER A 1 84 ? 44.608 58.362 1.441 1.00 17.72 81 SER A C 1
ATOM 727 O O . SER A 1 84 ? 45.116 57.421 2.045 1.00 17.75 81 SER A O 1
ATOM 730 N N . GLY A 1 85 ? 44.429 58.348 0.119 1.00 17.67 82 GLY A N 1
ATOM 731 C CA . GLY A 1 85 ? 44.856 57.193 -0.674 1.00 18.25 82 GLY A CA 1
ATOM 732 C C . GLY A 1 85 ? 46.357 56.945 -0.601 1.00 18.79 82 GLY A C 1
ATOM 733 O O . GLY A 1 85 ? 46.817 55.798 -0.503 1.00 18.85 82 GLY A O 1
ATOM 734 N N . SER A 1 86 ? 47.143 58.013 -0.723 1.00 19.89 83 SER A N 1
ATOM 735 C CA . SER A 1 86 ? 48.596 57.841 -0.692 1.00 19.76 83 SER A CA 1
ATOM 736 C C . SER A 1 86 ? 49.100 57.386 0.683 1.00 18.41 83 SER A C 1
ATOM 737 O O . SER A 1 86 ? 49.988 56.552 0.733 1.00 19.78 83 SER A O 1
ATOM 740 N N . ASP A 1 87 ? 48.536 57.924 1.760 1.00 17.89 84 ASP A N 1
ATOM 741 C CA . ASP A 1 87 ? 48.901 57.420 3.105 1.00 18.22 84 ASP A CA 1
ATOM 742 C C . ASP A 1 87 ? 48.498 55.969 3.271 1.00 16.51 84 ASP A C 1
ATOM 743 O O . ASP A 1 87 ? 49.242 55.161 3.782 1.00 16.74 84 ASP A O 1
ATOM 756 N N . ALA A 1 89 ? 48.237 53.838 0.881 1.00 16.66 86 ALA A N 1
ATOM 757 C CA . ALA A 1 89 ? 49.150 53.052 0.067 1.00 17.20 86 ALA A CA 1
ATOM 758 C C . ALA A 1 89 ? 50.486 52.850 0.779 1.00 17.46 86 ALA A C 1
ATOM 759 O O . ALA A 1 89 ? 51.076 51.762 0.712 1.00 18.27 86 ALA A O 1
ATOM 761 N N . SER A 1 90 ? 50.961 53.899 1.439 1.00 17.34 87 SER A N 1
ATOM 762 C CA . SER A 1 90 ? 52.220 53.773 2.191 1.00 17.92 87 SER A CA 1
ATOM 763 C C . SER A 1 90 ? 52.097 52.764 3.339 1.00 14.84 87 SER A C 1
ATOM 764 O O . SER A 1 90 ? 53.041 52.002 3.593 1.00 16.36 87 SER A O 1
ATOM 767 N N . ILE A 1 91 ? 50.944 52.760 4.024 1.00 14.80 88 ILE A N 1
ATOM 768 C CA . ILE A 1 91 ? 50.677 51.814 5.104 1.00 13.18 88 ILE A CA 1
ATOM 769 C C . ILE A 1 91 ? 50.625 50.390 4.536 1.00 13.54 88 ILE A C 1
ATOM 770 O O . ILE A 1 91 ? 51.260 49.495 5.046 1.00 13.32 88 ILE A O 1
ATOM 775 N N . VAL A 1 92 ? 49.869 50.202 3.454 1.00 13.73 89 VAL A N 1
ATOM 776 C CA . VAL A 1 92 ? 49.800 48.894 2.852 1.00 15.07 89 VAL A CA 1
ATOM 777 C C . VAL A 1 92 ? 51.183 48.374 2.435 1.00 15.55 89 VAL A C 1
ATOM 778 O O . VAL A 1 92 ? 51.493 47.203 2.660 1.00 15.92 89 VAL A O 1
ATOM 782 N N A LYS A 1 93 ? 51.992 49.258 1.847 0.50 16.03 90 LYS A N 1
ATOM 783 N N B LYS A 1 93 ? 52.028 49.255 1.858 0.50 16.08 90 LYS A N 1
ATOM 784 C CA A LYS A 1 93 ? 53.346 48.902 1.429 0.50 16.83 90 LYS A CA 1
ATOM 785 C CA B LYS A 1 93 ? 53.393 48.898 1.433 0.50 16.83 90 LYS A CA 1
ATOM 786 C C A LYS A 1 93 ? 54.193 48.486 2.626 0.50 15.92 90 LYS A C 1
ATOM 787 C C B LYS A 1 93 ? 54.243 48.493 2.626 0.50 16.06 90 LYS A C 1
ATOM 788 O O A LYS A 1 93 ? 54.888 47.486 2.567 0.50 16.35 90 LYS A O 1
ATOM 789 O O B LYS A 1 93 ? 54.972 47.511 2.568 0.50 16.45 90 LYS A O 1
ATOM 800 N N . ALA A 1 94 ? 54.136 49.245 3.718 1.00 14.83 91 ALA A N 1
ATOM 801 C CA . ALA A 1 94 ? 54.910 48.894 4.924 1.00 14.87 91 ALA A CA 1
ATOM 802 C C . ALA A 1 94 ? 54.469 47.564 5.510 1.00 13.52 91 ALA A C 1
ATOM 803 O O . ALA A 1 94 ? 55.299 46.742 5.890 1.00 15.25 91 ALA A O 1
ATOM 805 N N . LEU A 1 95 ? 53.150 47.342 5.606 1.00 14.01 92 LEU A N 1
ATOM 806 C CA . LEU A 1 95 ? 52.681 46.068 6.134 1.00 13.52 92 LEU A CA 1
ATOM 807 C C . LEU A 1 95 ? 53.125 44.908 5.203 1.00 14.51 92 LEU A C 1
ATOM 808 O O . LEU A 1 95 ? 53.577 43.873 5.694 1.00 15.23 92 LEU A O 1
ATOM 813 N N A SER A 1 96 ? 53.049 45.138 3.895 0.50 15.17 93 SER A N 1
ATOM 814 N N B SER A 1 96 ? 53.051 45.099 3.878 0.50 15.18 93 SER A N 1
ATOM 815 C CA A SER A 1 96 ? 53.452 44.158 2.895 0.50 16.83 93 SER A CA 1
ATOM 816 C CA B SER A 1 96 ? 53.473 44.030 2.943 0.50 16.70 93 SER A CA 1
ATOM 817 C C A SER A 1 96 ? 54.919 43.749 3.018 0.50 16.97 93 SER A C 1
ATOM 818 C C B SER A 1 96 ? 54.946 43.697 3.124 0.50 17.07 93 SER A C 1
ATOM 819 O O A SER A 1 96 ? 55.265 42.584 2.828 0.50 18.54 93 SER A O 1
ATOM 820 O O B SER A 1 96 ? 55.323 42.530 3.108 0.50 18.79 93 SER A O 1
ATOM 825 N N . ARG A 1 97 ? 55.775 44.715 3.338 1.00 16.36 94 ARG A N 1
ATOM 826 C CA . ARG A 1 97 ? 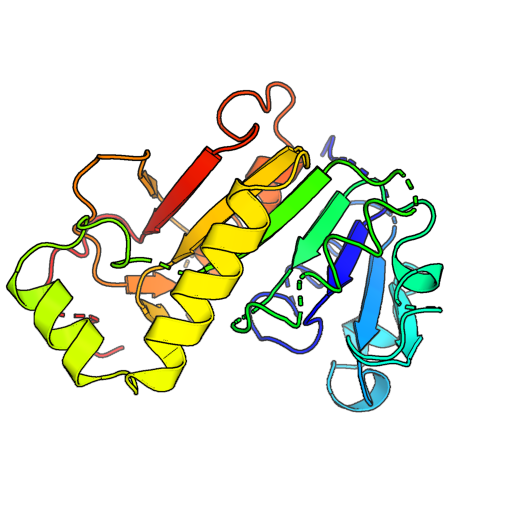57.206 44.498 3.490 1.00 17.47 94 ARG A CA 1
ATOM 827 C C . ARG A 1 97 ? 57.551 43.730 4.715 1.00 17.75 94 ARG A C 1
ATOM 828 O O . ARG A 1 97 ? 58.622 43.095 4.764 1.00 19.31 94 ARG A O 1
ATOM 846 N N . ASN A 1 99 ? 55.415 41.509 6.073 1.00 18.58 96 ASN A N 1
ATOM 847 C CA . ASN A 1 99 ? 54.514 40.345 6.074 1.00 18.81 96 ASN A CA 1
ATOM 848 C C . ASN A 1 99 ? 53.480 40.411 7.199 1.00 18.07 96 ASN A C 1
ATOM 849 O O . ASN A 1 99 ? 53.163 39.427 7.860 1.00 20.03 96 ASN A O 1
ATOM 854 N N . ILE A 1 100 ? 52.915 41.604 7.374 1.00 14.90 97 ILE A N 1
ATOM 855 C CA . ILE A 1 100 ? 51.827 41.819 8.346 1.00 14.08 97 ILE A CA 1
ATOM 856 C C . ILE A 1 100 ? 50.523 41.678 7.594 1.00 13.89 97 ILE A C 1
ATOM 857 O O . ILE A 1 100 ? 50.332 42.364 6.585 1.00 15.67 97 ILE A O 1
ATOM 862 N N A ARG A 1 101 ? 49.666 40.769 8.037 0.50 12.96 98 ARG A N 1
ATOM 863 N N B ARG A 1 101 ? 49.671 40.760 8.023 0.50 12.96 98 ARG A N 1
ATOM 864 C CA A ARG A 1 101 ? 48.437 40.455 7.297 0.50 13.48 98 ARG A CA 1
ATOM 865 C CA B ARG A 1 101 ? 48.428 40.458 7.289 0.50 13.50 98 ARG A CA 1
ATOM 866 C C A ARG A 1 101 ? 47.185 41.150 7.833 0.50 11.95 98 ARG A C 1
ATOM 867 C C B ARG A 1 101 ? 47.176 41.150 7.839 0.50 11.97 98 ARG A C 1
ATOM 868 O O A ARG A 1 101 ? 46.322 41.586 7.041 0.50 12.95 98 ARG A O 1
ATOM 869 O O B ARG A 1 101 ? 46.293 41.557 7.066 0.50 13.05 98 ARG A O 1
ATOM 884 N N . ARG A 1 102 ? 47.074 41.256 9.159 1.00 10.68 99 ARG A N 1
ATOM 885 C CA . ARG A 1 102 ? 45.783 41.652 9.787 1.00 10.51 99 ARG A CA 1
ATOM 886 C C . ARG A 1 102 ? 45.697 43.145 10.054 1.00 9.36 99 ARG A C 1
ATOM 887 O O . ARG A 1 102 ? 46.567 43.703 10.753 1.00 9.63 99 ARG A O 1
ATOM 895 N N . VAL A 1 103 ? 44.684 43.794 9.473 1.00 8.94 100 VAL A N 1
ATOM 896 C CA . VAL A 1 103 ? 44.532 45.247 9.651 1.00 9.46 100 VAL A CA 1
ATOM 897 C C . VAL A 1 103 ? 43.061 45.567 9.901 1.00 8.86 100 VAL A C 1
ATOM 898 O O . VAL A 1 103 ? 42.182 45.052 9.207 1.00 10.24 100 VAL A O 1
ATOM 902 N N . ILE A 1 104 ? 42.790 46.408 10.907 1.00 8.08 101 ILE A N 1
ATOM 903 C CA . ILE A 1 104 ? 41.453 46.927 11.165 1.00 8.41 101 ILE A CA 1
ATOM 904 C C . ILE A 1 104 ? 41.539 48.437 10.993 1.00 7.47 101 ILE A C 1
ATOM 905 O O . ILE A 1 104 ? 42.382 49.073 11.627 1.00 7.85 101 ILE A O 1
ATOM 910 N N . GLY A 1 105 ? 40.684 49.013 10.152 1.00 7.84 102 GLY A N 1
ATOM 911 C CA . GLY A 1 105 ? 40.755 50.436 9.856 1.00 8.19 102 GLY A CA 1
ATOM 912 C C . GLY A 1 105 ? 39.398 51.103 9.971 1.00 7.66 102 GLY A C 1
ATOM 913 O O . GLY A 1 105 ? 38.367 50.473 9.711 1.00 8.53 102 GLY A O 1
ATOM 914 N N . VAL A 1 106 ? 39.396 52.386 10.324 1.00 8.41 103 VAL A N 1
ATOM 915 C CA . VAL A 1 106 ? 38.210 53.183 10.461 1.00 8.34 103 VAL A CA 1
ATOM 916 C C . VAL A 1 106 ? 37.963 54.048 9.243 1.00 8.13 103 VAL A C 1
ATOM 917 O O . VAL A 1 106 ? 38.824 54.849 8.875 1.00 9.20 103 VAL A O 1
ATOM 921 N N . SER A 1 107 ? 36.767 53.920 8.669 1.00 8.25 104 SER A N 1
ATOM 922 C CA . SER A 1 107 ? 36.329 54.733 7.548 1.00 8.69 104 SER A CA 1
ATOM 923 C C . SER A 1 107 ? 34.964 55.302 7.852 1.00 8.69 104 SER A C 1
ATOM 924 O O . SER A 1 107 ? 34.462 55.199 8.971 1.00 11.80 104 SER A O 1
ATOM 935 N N . ALA A 1 109 ? 30.842 55.763 7.104 1.00 9.80 106 ALA A N 1
ATOM 936 C CA . ALA A 1 109 ? 29.615 55.290 6.482 1.00 9.55 106 ALA A CA 1
ATOM 937 C C . ALA A 1 109 ? 29.125 56.310 5.434 1.00 9.96 106 ALA A C 1
ATOM 938 O O . ALA A 1 109 ? 29.353 57.518 5.574 1.00 11.22 106 ALA A O 1
ATOM 940 N N . GLY A 1 110 ? 28.456 55.799 4.409 1.00 9.35 107 GLY A N 1
ATOM 941 C CA . GLY A 1 110 ? 27.816 56.609 3.388 1.00 10.62 107 GLY A CA 1
ATOM 942 C C . GLY A 1 110 ? 28.443 56.540 2.021 1.00 10.88 107 GLY A C 1
ATOM 943 O O . GLY A 1 110 ? 27.847 57.064 1.065 1.00 11.81 107 GLY A O 1
ATOM 944 N N . LEU A 1 111 ? 29.607 55.885 1.902 1.00 11.88 108 LEU A N 1
ATOM 945 C CA . LEU A 1 111 ? 30.342 55.748 0.609 1.00 12.68 108 LEU A CA 1
ATOM 946 C C . LEU A 1 111 ? 29.998 54.472 -0.211 1.00 12.85 108 LEU A C 1
ATOM 947 O O . LEU A 1 111 ? 30.570 54.243 -1.289 1.00 14.11 108 LEU A O 1
ATOM 952 N N . SER A 1 112 ? 29.106 53.632 0.297 1.00 12.49 109 SER A N 1
ATOM 953 C CA . SER A 1 112 ? 28.652 52.410 -0.402 1.00 13.37 109 SER A CA 1
ATOM 954 C C . SER A 1 112 ? 27.151 52.493 -0.650 1.00 14.70 109 SER A C 1
ATOM 955 O O . SER A 1 112 ? 26.459 51.438 -0.753 1.00 16.15 109 SER A O 1
ATOM 958 N N . GLY A 1 113 ? 26.623 53.714 -0.816 1.00 14.90 110 GLY A N 1
ATOM 959 C CA . GLY A 1 113 ? 25.173 53.895 -1.049 1.00 15.70 110 GLY A CA 1
ATOM 960 C C . GLY A 1 113 ? 24.281 53.392 0.067 1.00 15.29 110 GLY A C 1
ATOM 961 O O . GLY A 1 113 ? 23.099 53.067 -0.161 1.00 17.22 110 GLY A O 1
ATOM 962 N N . GLU A 1 114 ? 24.792 53.339 1.299 1.00 12.34 111 GLU A N 1
ATOM 963 C CA . GLU A 1 114 ? 24.067 52.623 2.325 1.00 11.13 111 GLU A CA 1
ATOM 964 C C . GLU A 1 114 ? 23.150 53.508 3.176 1.00 12.25 111 GLU A C 1
ATOM 965 O O . GLU A 1 114 ? 22.295 52.975 3.885 1.00 12.29 111 GLU A O 1
ATOM 971 N N . PHE A 1 115 ? 23.331 54.829 3.172 1.00 11.64 112 PHE A N 1
ATOM 972 C CA . PHE A 1 115 ? 22.493 55.704 3.994 1.00 12.31 112 PHE A CA 1
ATOM 973 C C . PHE A 1 115 ? 21.180 56.003 3.266 1.00 12.65 112 PHE A C 1
ATOM 974 O O . PHE A 1 115 ? 21.165 56.125 2.041 1.00 12.10 112 PHE A O 1
ATOM 982 N N . PRO A 1 116 ? 20.093 56.214 4.001 1.00 13.13 113 PRO A N 1
ATOM 983 C CA . PRO A 1 116 ? 18.849 56.710 3.420 1.00 13.53 113 PRO A CA 1
ATOM 984 C C . PRO A 1 116 ? 18.996 58.154 2.973 1.00 13.31 113 PRO A C 1
ATOM 985 O O . PRO A 1 116 ? 19.959 58.830 3.344 1.00 13.08 113 PRO A O 1
ATOM 989 N N . VAL A 1 117 ? 18.032 58.640 2.186 1.00 13.90 114 VAL A N 1
ATOM 990 C CA . VAL A 1 117 ? 18.195 59.881 1.451 1.00 15.14 114 VAL A CA 1
ATOM 991 C C . VAL A 1 117 ? 18.536 61.077 2.337 1.00 14.24 114 VAL A C 1
ATOM 992 O O . VAL A 1 117 ? 19.513 61.820 2.068 1.00 14.08 114 VAL A O 1
ATOM 996 N N . ALA A 1 118 ? 17.735 61.312 3.379 1.00 14.22 115 ALA A N 1
ATOM 997 C CA . ALA A 1 118 ? 17.908 62.539 4.167 1.00 14.80 115 ALA A CA 1
ATOM 998 C C . ALA A 1 118 ? 19.227 62.521 4.939 1.00 14.42 115 ALA A C 1
ATOM 999 O O . ALA A 1 118 ? 19.971 63.504 4.947 1.00 14.74 115 ALA A O 1
ATOM 1001 N N . LEU A 1 119 ? 19.550 61.385 5.554 1.00 13.92 116 LEU A N 1
ATOM 1002 C CA . LEU A 1 119 ? 20.805 61.274 6.287 1.00 13.48 116 LEU A CA 1
ATOM 1003 C C . LEU A 1 119 ? 22.015 61.342 5.366 1.00 12.15 116 LEU A C 1
ATOM 1004 O O . LEU A 1 119 ? 23.040 61.929 5.721 1.00 12.01 116 LEU A O 1
ATOM 1009 N N . GLU A 1 120 ? 21.893 60.775 4.167 1.00 12.32 117 GLU A N 1
ATOM 1010 C CA . GLU A 1 120 ? 22.976 60.875 3.194 1.00 12.59 117 GLU A CA 1
ATOM 1011 C C . GLU A 1 120 ? 23.218 62.340 2.849 1.00 12.29 117 GLU A C 1
ATOM 1012 O O . GLU A 1 120 ? 24.366 62.812 2.846 1.00 12.98 117 GLU A O 1
ATOM 1018 N N . LYS A 1 121 ? 22.146 63.064 2.490 1.00 14.03 118 LYS A N 1
ATOM 1019 C CA . LYS A 1 121 ? 22.311 64.471 2.091 1.00 14.99 118 LYS A CA 1
ATOM 1020 C C . LYS A 1 121 ? 22.895 65.287 3.235 1.00 14.11 118 LYS A C 1
ATOM 1021 O O . LYS A 1 121 ? 23.821 66.094 3.029 1.00 14.85 118 LYS A O 1
ATOM 1027 N N . TRP A 1 122 ? 22.417 65.063 4.461 1.00 14.74 119 TRP A N 1
ATOM 1028 C CA . TRP A 1 122 ? 22.963 65.788 5.608 1.00 14.90 119 TRP A CA 1
ATOM 1029 C C . TRP A 1 122 ? 24.455 65.493 5.745 1.00 14.40 119 TRP A C 1
ATOM 1030 O O . TRP A 1 122 ? 25.267 66.393 5.993 1.00 14.38 119 TRP A O 1
ATOM 1041 N N . THR A 1 123 ? 24.830 64.222 5.591 1.00 13.77 120 THR A N 1
ATOM 1042 C CA . THR A 1 123 ? 26.216 63.823 5.725 1.00 13.16 120 THR A CA 1
ATOM 1043 C C . THR A 1 123 ? 27.116 64.605 4.762 1.00 12.95 120 THR A C 1
ATOM 1044 O O . THR A 1 123 ? 28.113 65.207 5.170 1.00 13.67 120 THR A O 1
ATOM 1048 N N . PHE A 1 124 ? 26.738 64.627 3.477 1.00 13.62 121 PHE A N 1
ATOM 1049 C CA . PHE A 1 124 ? 27.574 65.316 2.492 1.00 14.54 121 PHE A CA 1
ATOM 1050 C C . PHE A 1 124 ? 27.500 66.841 2.576 1.00 15.81 121 PHE A C 1
ATOM 1051 O O . PHE A 1 124 ? 28.463 67.519 2.233 1.00 16.46 121 PHE A O 1
ATOM 1059 N N . ASP A 1 125 ? 26.399 67.364 3.101 1.00 16.24 122 ASP A N 1
ATOM 1060 C CA . ASP A 1 125 ? 26.284 68.790 3.383 1.00 18.19 122 ASP A CA 1
ATOM 1061 C C . ASP A 1 125 ? 27.250 69.212 4.484 1.00 18.06 122 ASP A C 1
ATOM 1062 O O . ASP A 1 125 ? 27.559 70.390 4.623 1.00 19.46 122 ASP A O 1
ATOM 1067 N N . ASN A 1 126 ? 27.722 68.257 5.281 1.00 16.63 123 ASN A N 1
ATOM 1068 C CA . ASN A 1 126 ? 28.513 68.554 6.477 1.00 16.23 123 ASN A CA 1
ATOM 1069 C C . ASN A 1 126 ? 29.936 68.017 6.443 1.00 16.60 123 ASN A C 1
ATOM 1070 O O . ASN A 1 126 ? 30.600 67.921 7.482 1.00 17.79 123 ASN A O 1
ATOM 1075 N N . LEU A 1 127 ? 30.412 67.704 5.244 1.00 15.93 124 LEU A N 1
ATOM 1076 C CA . LEU A 1 127 ? 31.800 67.300 5.048 1.00 16.30 124 LEU A CA 1
ATOM 1077 C C . LEU A 1 127 ? 32.326 67.958 3.796 1.00 16.32 124 LEU A C 1
ATOM 1078 O O . LEU A 1 127 ? 31.607 68.084 2.795 1.00 17.22 124 LEU A O 1
ATOM 1083 N N . PRO A 1 128 ? 33.607 68.338 3.808 1.00 17.40 125 PRO A N 1
ATOM 1084 C CA . PRO A 1 128 ? 34.178 68.856 2.568 1.00 17.79 125 PRO A CA 1
ATOM 1085 C C . PRO A 1 128 ? 34.329 67.730 1.554 1.00 17.88 125 PRO A C 1
ATOM 1086 O O . PRO A 1 128 ? 34.562 66.588 1.940 1.00 16.92 125 PRO A O 1
ATOM 1090 N N . ILE A 1 129 ? 34.187 68.053 0.279 1.00 18.42 126 ILE A N 1
ATOM 1091 C CA . ILE A 1 129 ? 34.305 67.067 -0.769 1.00 18.38 126 ILE A CA 1
ATOM 1092 C C . ILE A 1 129 ? 35.667 66.403 -0.731 1.00 19.39 126 ILE A C 1
ATOM 1093 O O . ILE A 1 129 ? 35.775 65.191 -0.938 1.00 19.95 126 ILE A O 1
ATOM 1098 N N . SER A 1 130 ? 36.705 67.178 -0.446 1.00 20.20 127 SER A N 1
ATOM 1099 C CA . SER A 1 130 ? 38.042 66.624 -0.403 1.00 21.40 127 SER A CA 1
ATOM 1100 C C . SER A 1 130 ? 38.131 65.517 0.657 1.00 19.93 127 SER A C 1
ATOM 1101 O O . SER A 1 130 ? 38.888 64.548 0.481 1.00 21.64 127 SER A O 1
ATOM 1104 N N . TYR A 1 131 ? 37.435 65.719 1.778 1.00 19.27 128 TYR A N 1
ATOM 1105 C CA . TYR A 1 131 ? 37.466 64.749 2.878 1.00 18.00 128 TYR A CA 1
ATOM 1106 C C . TYR A 1 131 ? 36.814 63.434 2.434 1.00 16.78 128 TYR A C 1
ATOM 1107 O O . TYR A 1 131 ? 37.368 62.334 2.640 1.00 16.05 128 TYR A O 1
ATOM 1116 N N . VAL A 1 132 ? 35.653 63.560 1.788 1.00 16.02 129 VAL A N 1
ATOM 1117 C CA . VAL A 1 132 ? 34.926 62.409 1.249 1.00 15.80 129 VAL A CA 1
ATOM 1118 C C . VAL A 1 132 ? 35.784 61.667 0.240 1.00 16.65 129 VAL A C 1
ATOM 1119 O O . VAL A 1 132 ? 35.863 60.448 0.251 1.00 15.28 129 VAL A O 1
ATOM 1123 N N . GLN A 1 133 ? 36.370 62.410 -0.692 1.00 17.10 130 GLN A N 1
ATOM 1124 C CA . GLN A 1 133 ? 37.129 61.779 -1.756 1.00 18.31 130 GLN A CA 1
ATOM 1125 C C . GLN A 1 133 ? 38.377 61.071 -1.252 1.00 17.32 130 GLN A C 1
ATOM 1126 O O . GLN A 1 133 ? 38.710 60.002 -1.739 1.00 17.44 130 GLN A O 1
ATOM 1132 N N . GLY A 1 134 ? 39.062 61.678 -0.278 1.00 16.80 131 GLY A N 1
ATOM 1133 C CA . GLY A 1 134 ? 40.226 61.049 0.337 1.00 16.94 131 GLY A CA 1
ATOM 1134 C C . GLY A 1 134 ? 39.800 59.760 1.072 1.00 14.74 131 GLY A C 1
ATOM 1135 O O . GLY A 1 134 ? 40.490 58.734 0.981 1.00 15.92 131 GLY A O 1
ATOM 1136 N N . GLU A 1 135 ? 38.659 59.812 1.780 1.00 14.14 132 GLU A N 1
ATOM 1137 C CA . GLU A 1 135 ? 38.142 58.583 2.415 1.00 12.81 132 GLU A CA 1
ATOM 1138 C C . GLU A 1 135 ? 37.841 57.493 1.385 1.00 12.68 132 GLU A C 1
ATOM 1139 O O . GLU A 1 135 ? 38.176 56.314 1.578 1.00 12.81 132 GLU A O 1
ATOM 1145 N N . ARG A 1 136 ? 37.226 57.890 0.265 1.00 14.07 133 ARG A N 1
ATOM 1146 C CA . ARG A 1 136 ? 36.960 56.919 -0.782 1.00 14.21 133 ARG A CA 1
ATOM 1147 C C . ARG A 1 136 ? 38.258 56.273 -1.334 1.00 14.23 133 ARG A C 1
ATOM 1148 O O . ARG A 1 136 ? 38.331 55.051 -1.515 1.00 13.83 133 ARG A O 1
ATOM 1156 N N . GLN A 1 137 ? 39.269 57.109 -1.611 1.00 14.55 134 GLN A N 1
ATOM 1157 C CA . GLN A 1 137 ? 40.514 56.599 -2.168 1.00 15.48 134 GLN A CA 1
ATOM 1158 C C . GLN A 1 137 ? 41.237 55.676 -1.177 1.00 13.39 134 GLN A C 1
ATOM 1159 O O . GLN A 1 137 ? 41.731 54.636 -1.586 1.00 15.11 134 GLN A O 1
ATOM 1165 N N . ALA A 1 138 ? 41.281 56.045 0.113 1.00 13.99 135 ALA A N 1
ATOM 1166 C CA . ALA A 1 138 ? 41.892 55.188 1.150 1.00 12.71 135 ALA A CA 1
ATOM 1167 C C . ALA A 1 138 ? 41.201 53.836 1.271 1.00 11.58 135 ALA A C 1
ATOM 1168 O O . ALA A 1 138 ? 41.859 52.788 1.314 1.00 12.92 135 ALA A O 1
ATOM 1170 N N . ARG A 1 139 ? 39.862 53.874 1.222 1.00 11.95 136 ARG A N 1
ATOM 1171 C CA . ARG A 1 139 ? 39.087 52.652 1.230 1.00 11.80 136 ARG A CA 1
ATOM 1172 C C . ARG A 1 139 ? 39.419 51.764 0.039 1.00 12.47 136 ARG A C 1
ATOM 1173 O O . ARG A 1 139 ? 39.682 50.565 0.193 1.00 12.68 136 ARG A O 1
ATOM 1181 N N . ASN A 1 140 ? 39.449 52.355 -1.166 1.00 12.68 137 ASN A N 1
ATOM 1182 C CA . ASN A 1 140 ? 39.773 51.591 -2.375 1.00 13.37 137 ASN A CA 1
ATOM 1183 C C . ASN A 1 140 ? 41.147 50.966 -2.296 1.00 13.21 137 ASN A C 1
ATOM 1184 O O . ASN A 1 140 ? 41.301 49.801 -2.640 1.00 13.80 137 ASN A O 1
ATOM 1189 N N . VAL A 1 141 ? 42.144 51.730 -1.809 1.00 13.33 138 VAL A N 1
ATOM 1190 C CA . VAL A 1 141 ? 43.500 51.177 -1.705 1.00 14.53 138 VAL A CA 1
ATOM 1191 C C . VAL A 1 141 ? 43.476 49.941 -0.790 1.00 12.10 138 VAL A C 1
ATOM 1192 O O . VAL A 1 141 ? 44.108 48.915 -1.067 1.00 13.66 138 VAL A O 1
ATOM 1196 N N . LEU A 1 142 ? 42.792 50.050 0.356 1.00 11.82 139 LEU A N 1
ATOM 1197 C CA . LEU A 1 142 ? 42.793 48.924 1.293 1.00 11.37 139 LEU A CA 1
ATOM 1198 C C . LEU A 1 142 ? 42.052 47.701 0.726 1.00 10.47 139 LEU A C 1
ATOM 1199 O O . LEU A 1 142 ? 42.531 46.566 0.815 1.00 11.57 139 LEU A O 1
ATOM 1204 N N . ARG A 1 143 ? 40.904 47.935 0.092 1.00 11.95 140 ARG A N 1
ATOM 1205 C CA . ARG A 1 143 ? 40.171 46.796 -0.528 1.00 12.91 140 ARG A CA 1
ATOM 1206 C C . ARG A 1 143 ? 40.923 46.091 -1.666 1.00 14.08 140 ARG A C 1
ATOM 1207 O O . ARG A 1 143 ? 40.727 44.900 -1.912 1.00 14.59 140 ARG A O 1
ATOM 1215 N N . GLU A 1 144 ? 41.731 46.847 -2.390 1.00 14.74 141 GLU A N 1
ATOM 1216 C CA . GLU A 1 144 ? 42.591 46.307 -3.466 1.00 15.94 141 GLU A CA 1
ATOM 1217 C C . GLU A 1 144 ? 43.809 45.543 -2.981 1.00 15.45 141 GLU A C 1
ATOM 1218 O O . GLU A 1 144 ? 44.472 44.840 -3.751 1.00 16.10 141 GLU A O 1
ATOM 1224 N N . SER A 1 145 ? 44.148 45.740 -1.706 1.00 14.38 142 SER A N 1
ATOM 1225 C CA . SER A 1 145 ? 45.244 45.068 -1.139 1.00 14.56 142 SER A CA 1
ATOM 1226 C C . SER A 1 145 ? 44.927 43.625 -0.964 1.00 14.02 142 SER A C 1
ATOM 1227 O O . SER A 1 145 ? 43.754 43.196 -1.061 1.00 14.07 142 SER A O 1
ATOM 1230 N N . ASN A 1 146 ? 45.960 42.873 -0.641 1.00 15.42 143 ASN A N 1
ATOM 1231 C CA . ASN A 1 146 ? 45.819 41.504 -0.323 1.00 15.88 143 ASN A CA 1
ATOM 1232 C C . ASN A 1 146 ? 45.714 41.235 1.186 1.00 14.41 143 ASN A C 1
ATOM 1233 O O . ASN A 1 146 ? 45.772 40.094 1.645 1.00 17.00 143 ASN A O 1
ATOM 1238 N N . LEU A 1 147 ? 45.586 42.326 1.974 1.00 13.99 144 LEU A N 1
ATOM 1239 C CA . LEU A 1 147 ? 45.634 42.225 3.425 1.00 12.92 144 LEU A CA 1
ATOM 1240 C C . LEU A 1 147 ? 44.346 41.615 3.950 1.00 11.57 144 LEU A C 1
ATOM 1241 O O . LEU A 1 147 ? 43.262 41.736 3.321 1.00 12.49 144 LEU A O 1
ATOM 1246 N N . ASN A 1 148 ? 44.418 40.993 5.124 1.00 11.75 145 ASN A N 1
ATOM 1247 C CA . ASN A 1 148 ? 43.234 40.534 5.793 1.00 11.75 145 ASN A CA 1
ATOM 1248 C C . ASN A 1 148 ? 42.635 41.717 6.569 1.00 10.17 145 ASN A C 1
ATOM 1249 O O . ASN A 1 148 ? 42.890 41.899 7.774 1.00 10.48 145 ASN A O 1
ATOM 1254 N N . TYR A 1 149 ? 41.870 42.551 5.848 1.00 10.05 146 TYR A N 1
ATOM 1255 C CA . TYR A 1 149 ? 41.345 43.795 6.384 1.00 9.61 146 TYR A CA 1
ATOM 1256 C C . TYR A 1 149 ? 39.964 43.631 6.969 1.00 8.44 146 TYR A C 1
ATOM 1257 O O . TYR A 1 149 ? 39.145 42.817 6.493 1.00 8.91 146 TYR A O 1
ATOM 1266 N N . THR A 1 150 ? 39.683 44.478 7.963 1.00 8.48 147 THR A N 1
ATOM 1267 C CA . THR A 1 150 ? 38.295 44.784 8.314 1.00 8.49 147 THR A CA 1
ATOM 1268 C C . THR A 1 150 ? 38.165 46.300 8.286 1.00 7.45 147 THR A C 1
ATOM 1269 O O . THR A 1 150 ? 38.896 46.993 9.026 1.00 9.08 147 THR A O 1
ATOM 1273 N N . ILE A 1 151 ? 37.279 46.811 7.437 1.00 7.47 148 ILE A N 1
ATOM 1274 C CA . ILE A 1 151 ? 36.963 48.232 7.440 1.00 7.70 148 ILE A CA 1
ATOM 1275 C C . ILE A 1 151 ? 35.755 48.417 8.324 1.00 7.81 148 ILE A C 1
ATOM 1276 O O . ILE A 1 151 ? 34.772 47.672 8.201 1.00 8.77 148 ILE A O 1
ATOM 1281 N N . LEU A 1 152 ? 35.802 49.400 9.237 1.00 7.72 149 LEU A N 1
ATOM 1282 C CA . LEU A 1 152 ? 34.646 49.764 10.062 1.00 7.89 149 LEU A CA 1
ATOM 1283 C C . LEU A 1 152 ? 34.082 51.055 9.527 1.00 7.27 149 LEU A C 1
ATOM 1284 O O . LEU A 1 152 ? 34.736 52.099 9.576 1.00 8.62 149 LEU A O 1
ATOM 1289 N N . ARG A 1 153 ? 32.885 50.985 8.942 1.00 7.34 150 ARG A N 1
ATOM 1290 C CA . ARG A 1 153 ? 32.207 52.161 8.410 1.00 7.37 150 ARG A CA 1
ATOM 1291 C C . ARG A 1 153 ? 31.418 52.842 9.518 1.00 7.69 150 ARG A C 1
ATOM 1292 O O . ARG A 1 153 ? 30.377 52.333 9.929 1.00 9.12 150 ARG A O 1
ATOM 1300 N N . LEU A 1 154 ? 31.944 53.955 10.037 1.00 7.98 151 LEU A N 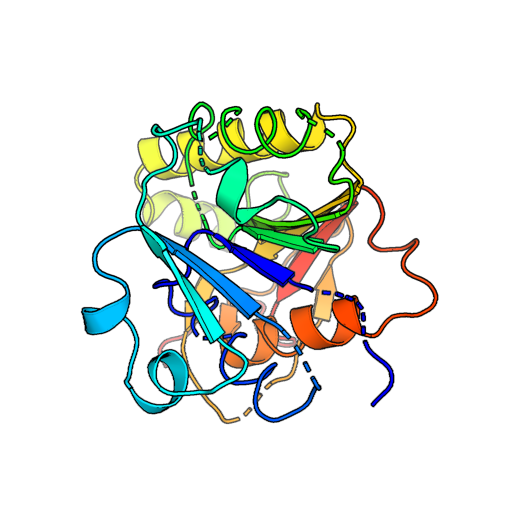1
ATOM 1301 C CA . LEU A 1 154 ? 31.320 54.597 11.200 1.00 8.23 151 LEU A CA 1
ATOM 1302 C C . LEU A 1 154 ? 30.367 55.664 10.766 1.00 8.83 151 LEU A C 1
ATOM 1303 O O . LEU A 1 154 ? 30.689 56.474 9.891 1.00 9.18 151 LEU A O 1
ATOM 1308 N N . THR A 1 155 ? 29.194 55.697 11.419 1.00 9.64 152 THR A N 1
ATOM 1309 C CA . THR A 1 155 ? 28.279 56.822 11.303 1.00 10.38 152 THR A CA 1
ATOM 1310 C C . THR A 1 155 ? 28.777 57.969 12.227 1.00 10.53 152 THR A C 1
ATOM 1311 O O . THR A 1 155 ? 29.919 57.922 12.675 1.00 11.47 152 THR A O 1
ATOM 1315 N N . TRP A 1 156 ? 27.958 59.001 12.431 1.00 10.48 153 TRP A N 1
ATOM 1316 C CA . TRP A 1 156 ? 28.451 60.230 13.070 1.00 11.00 153 TRP A CA 1
ATOM 1317 C C . TRP A 1 156 ? 28.780 60.013 14.542 1.00 11.05 153 TRP A C 1
ATOM 1318 O O . TRP A 1 156 ? 27.963 59.469 15.278 1.00 12.83 153 TRP A O 1
ATOM 1329 N N . LEU A 1 157 ? 29.962 60.451 14.954 1.00 10.88 154 LEU A N 1
ATOM 1330 C CA . LEU A 1 157 ? 30.491 60.098 16.274 1.00 11.86 154 LEU A CA 1
ATOM 1331 C C . LEU A 1 157 ? 30.178 61.123 17.356 1.00 12.36 154 LEU A C 1
ATOM 1332 O O . LEU A 1 157 ? 30.076 62.315 17.104 1.00 14.29 154 LEU A O 1
ATOM 1337 N N . TYR A 1 158 ? 30.059 60.645 18.589 1.00 13.07 155 TYR A N 1
ATOM 1338 C CA . TYR A 1 158 ? 29.973 61.508 19.746 1.00 13.75 155 TYR A CA 1
ATOM 1339 C C . TYR A 1 158 ? 30.529 60.709 20.936 1.00 14.11 155 TYR A C 1
ATOM 1340 O O . TYR A 1 158 ? 30.807 59.511 20.812 1.00 14.67 155 TYR A O 1
ATOM 1349 N N . ASN 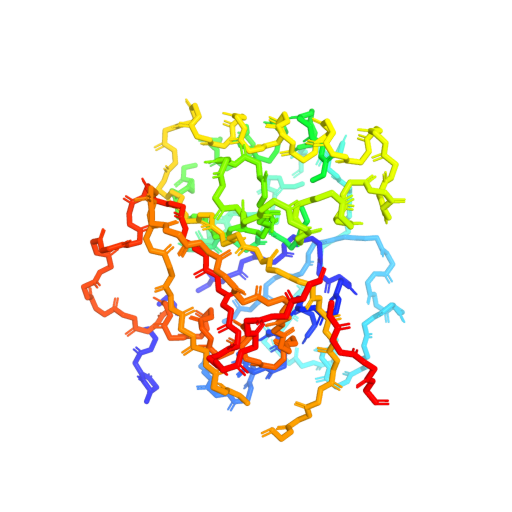A 1 159 ? 30.689 61.389 22.068 1.00 16.38 156 ASN A N 1
ATOM 1350 C CA . ASN A 1 159 ? 31.211 60.766 23.274 1.00 18.52 156 ASN A CA 1
ATOM 1351 C C . ASN A 1 159 ? 30.160 60.648 24.333 1.00 20.17 156 ASN A C 1
ATOM 1352 O O . ASN A 1 159 ? 29.529 61.645 24.695 1.00 20.62 156 ASN A O 1
ATOM 1357 N N . ASP A 1 160 ? 30.010 59.456 24.893 1.00 21.76 157 ASP A N 1
ATOM 1358 C CA . ASP A 1 160 ? 29.115 59.248 26.031 1.00 25.16 157 ASP A CA 1
ATOM 1359 C C . ASP A 1 160 ? 29.431 57.895 26.657 1.00 27.31 157 ASP A C 1
ATOM 1360 O O . ASP A 1 160 ? 29.111 56.859 26.056 1.00 24.70 157 ASP A O 1
ATOM 1365 N N . PRO A 1 161 ? 30.057 57.899 27.860 1.00 29.92 158 PRO A N 1
ATOM 1366 C CA . PRO A 1 161 ? 30.456 56.620 28.491 1.00 31.39 158 PRO A CA 1
ATOM 1367 C C . PRO A 1 161 ? 29.283 55.682 28.779 1.00 32.10 158 PRO A C 1
ATOM 1368 O O . PRO A 1 161 ? 29.500 54.480 28.957 1.00 31.63 158 PRO A O 1
ATOM 1372 N N . GLU A 1 162 ? 28.066 56.221 28.797 1.00 32.48 159 GLU A N 1
ATOM 1373 C CA . GLU A 1 162 ? 26.859 55.435 29.028 1.00 34.02 159 GLU A CA 1
ATOM 1374 C C . GLU A 1 162 ? 26.333 54.719 27.796 1.00 32.68 159 GLU A C 1
ATOM 1375 O O . GLU A 1 162 ? 25.439 53.879 27.884 1.00 32.08 159 GLU A O 1
ATOM 1391 N N . THR A 1 164 ? 27.270 52.198 25.117 1.00 25.30 161 THR A N 1
ATOM 1392 C CA . THR A 1 164 ? 28.250 51.187 24.683 1.00 24.70 161 THR A CA 1
ATOM 1393 C C . THR A 1 164 ? 27.625 50.135 23.765 1.00 23.41 161 THR A C 1
ATOM 1394 O O . THR A 1 164 ? 28.300 49.208 23.312 1.00 23.01 161 THR A O 1
ATOM 1398 N N A ASP A 1 165 ? 26.343 50.309 23.477 0.50 22.88 162 ASP A N 1
ATOM 1399 N N B ASP A 1 165 ? 26.326 50.246 23.516 0.50 22.89 162 ASP A N 1
ATOM 1400 C CA A ASP A 1 165 ? 25.616 49.404 22.620 0.50 21.83 162 ASP A CA 1
ATOM 1401 C CA B ASP A 1 165 ? 25.668 49.295 22.642 0.50 21.80 162 ASP A CA 1
ATOM 1402 C C A ASP A 1 165 ? 25.894 49.708 21.143 0.50 19.90 162 ASP A C 1
ATOM 1403 C C B ASP A 1 165 ? 25.908 49.677 21.177 0.50 19.97 162 ASP A C 1
ATOM 1404 O O A ASP A 1 165 ? 25.850 50.869 20.712 0.50 19.71 162 ASP A O 1
ATOM 1405 O O B ASP A 1 165 ? 25.861 50.853 20.795 0.50 19.89 162 ASP A O 1
ATOM 1414 N N . TYR A 1 166 ? 26.189 48.667 20.372 1.00 17.90 163 TYR A N 1
ATOM 1415 C CA . TYR A 1 166 ? 26.402 48.864 18.924 1.00 14.99 163 TYR A CA 1
ATOM 1416 C C . TYR A 1 166 ? 25.712 47.762 18.156 1.00 14.14 163 TYR A C 1
ATOM 1417 O O . TYR A 1 166 ? 25.404 46.706 18.724 1.00 15.27 163 TYR A O 1
ATOM 1426 N N . GLU A 1 167 ? 25.437 48.000 16.874 1.00 13.51 164 GLU A N 1
ATOM 1427 C CA . GLU A 1 167 ? 25.098 46.917 15.976 1.00 13.08 164 GLU A CA 1
ATOM 1428 C C . GLU A 1 167 ? 26.009 46.990 14.764 1.00 12.19 164 GLU A C 1
ATOM 1429 O O . GLU A 1 167 ? 26.506 48.076 14.395 1.00 11.88 164 GLU A O 1
ATOM 1435 N N . LEU A 1 168 ? 26.198 45.842 14.144 1.00 12.34 165 LEU A N 1
ATOM 1436 C CA . LEU A 1 168 ? 27.066 45.696 12.984 1.00 12.71 165 LEU A CA 1
ATOM 1437 C C . LEU A 1 168 ? 26.194 45.567 11.750 1.00 12.39 165 LEU A C 1
ATOM 1438 O O . LEU A 1 168 ? 25.217 44.821 11.743 1.00 15.10 165 LEU A O 1
ATOM 1443 N N . ILE A 1 169 ? 26.539 46.327 10.715 1.00 11.29 166 ILE A N 1
ATOM 1444 C CA . ILE A 1 169 ? 25.728 46.438 9.503 1.00 11.86 166 ILE A CA 1
ATOM 1445 C C . ILE A 1 169 ? 26.488 45.848 8.327 1.00 12.36 166 ILE A C 1
ATOM 1446 O O . ILE A 1 169 ? 27.500 46.415 7.896 1.00 11.62 166 ILE A O 1
ATOM 1451 N N . PRO A 1 170 ? 26.033 44.701 7.820 1.00 13.62 167 PRO A N 1
ATOM 1452 C CA . PRO A 1 170 ? 26.822 44.046 6.787 1.00 15.22 167 PRO A CA 1
ATOM 1453 C C . PRO A 1 170 ? 26.893 44.833 5.482 1.00 13.29 167 PRO A C 1
ATOM 1454 O O . PRO A 1 170 ? 26.070 45.745 5.246 1.00 12.53 167 PRO A O 1
ATOM 1458 N N . GLU A 1 171 ? 27.833 44.460 4.617 1.00 14.65 168 GLU A N 1
ATOM 1459 C CA . GLU A 1 171 ? 27.949 45.066 3.314 1.00 13.70 168 GLU A CA 1
ATOM 1460 C C . GLU A 1 171 ? 26.650 44.892 2.554 1.00 14.70 168 GLU A C 1
ATOM 1461 O O . GLU A 1 171 ? 26.108 43.770 2.508 1.00 17.74 168 GLU A O 1
ATOM 1467 N N . GLY A 1 172 ? 26.191 45.985 1.945 1.00 14.12 169 GLY A N 1
ATOM 1468 C CA . GLY A 1 172 ? 24.946 45.971 1.152 1.00 14.75 169 GLY A CA 1
ATOM 1469 C C . GLY A 1 172 ? 23.666 46.194 1.954 1.00 14.84 169 GLY A C 1
ATOM 1470 O O . GLY A 1 172 ? 22.593 46.368 1.357 1.00 16.78 169 GLY A O 1
ATOM 1471 N N . ALA A 1 173 ? 23.720 46.141 3.279 1.00 13.51 170 ALA A N 1
ATOM 1472 C CA . ALA A 1 173 ? 22.525 46.366 4.089 1.00 13.50 170 ALA A CA 1
ATOM 1473 C C . ALA A 1 173 ? 22.255 47.868 4.253 1.00 13.43 170 ALA A C 1
ATOM 1474 O O . ALA A 1 173 ? 23.166 48.703 4.216 1.00 11.85 170 ALA A O 1
ATOM 1476 N N A GLN A 1 174 ? 20.991 48.225 4.418 0.50 13.72 171 GLN A N 1
ATOM 1477 N N B GLN A 1 174 ? 20.990 48.202 4.456 0.50 14.51 171 GLN A N 1
ATOM 1478 C CA A GLN A 1 174 ? 20.634 49.593 4.795 0.50 12.92 171 GLN A CA 1
ATOM 1479 C CA B GLN A 1 174 ? 20.580 49.549 4.852 0.50 14.57 171 GLN A CA 1
ATOM 1480 C C A GLN A 1 174 ? 21.348 49.961 6.063 0.50 12.84 171 GLN A C 1
ATOM 1481 C C B GLN A 1 174 ? 21.277 49.989 6.117 0.50 13.72 171 GLN A C 1
ATOM 1482 O O A GLN A 1 174 ? 21.403 49.169 6.993 0.50 14.35 171 GLN A O 1
ATOM 1483 O O B GLN A 1 174 ? 21.236 49.280 7.111 0.50 15.27 171 GLN A O 1
ATOM 1494 N N . PHE A 1 175 ? 21.883 51.175 6.101 1.00 12.06 172 PHE A N 1
ATOM 1495 C CA . PHE A 1 175 ? 22.530 51.704 7.311 1.00 11.52 172 PHE A CA 1
ATOM 1496 C C . PHE A 1 175 ? 21.719 52.935 7.721 1.00 10.42 172 PHE A C 1
ATOM 1497 O O . PHE A 1 175 ? 21.899 54.026 7.175 1.00 11.65 172 PHE A O 1
ATOM 1505 N N . ASN A 1 176 ? 20.807 52.744 8.671 1.00 10.81 173 ASN A N 1
ATOM 1506 C CA . ASN A 1 176 ? 19.882 53.806 9.029 1.00 11.74 173 ASN A CA 1
ATOM 1507 C C . ASN A 1 176 ? 20.252 54.552 10.306 1.00 11.48 173 ASN A C 1
ATOM 1508 O O . ASN A 1 176 ? 19.603 55.555 10.653 1.00 13.48 173 ASN A O 1
ATOM 1513 N N . ASP A 1 177 ? 21.291 54.104 10.997 1.00 11.12 174 ASP A N 1
ATOM 1514 C CA . ASP A 1 177 ? 21.679 54.737 12.262 1.00 10.98 174 ASP A CA 1
ATOM 1515 C C . ASP A 1 177 ? 22.455 56.026 12.008 1.00 10.63 174 ASP A C 1
ATOM 1516 O O . ASP A 1 177 ? 23.509 55.997 11.337 1.00 10.73 174 ASP A O 1
ATOM 1521 N N . ALA A 1 178 ? 21.978 57.135 12.589 1.00 11.07 175 ALA A N 1
ATOM 1522 C CA . ALA A 1 178 ? 22.538 58.454 12.350 1.00 11.15 175 ALA A CA 1
ATOM 1523 C C . ALA A 1 178 ? 23.707 58.776 13.260 1.00 10.23 175 ALA A C 1
ATOM 1524 O O . ALA A 1 178 ? 24.367 59.809 13.059 1.00 10.90 175 ALA A O 1
ATOM 1526 N N . GLN A 1 179 ? 23.991 57.912 14.251 1.00 10.40 176 GLN A N 1
ATOM 1527 C CA . GLN A 1 179 ? 25.058 58.213 15.200 1.00 10.68 176 GLN A CA 1
ATOM 1528 C C . GLN A 1 179 ? 25.546 56.956 15.869 1.00 10.51 176 GLN A C 1
ATOM 1529 O O . GLN A 1 179 ? 24.867 55.921 15.844 1.00 10.91 176 GLN A O 1
ATOM 1535 N N . VAL A 1 180 ? 26.719 57.061 16.496 1.00 10.10 177 VAL A N 1
ATOM 1536 C CA . VAL A 1 180 ? 27.252 55.993 17.333 1.00 10.89 177 VAL A CA 1
ATOM 1537 C C . VAL A 1 180 ? 28.300 56.650 18.246 1.00 11.02 177 VAL A C 1
ATOM 1538 O O . VAL A 1 180 ? 29.005 57.576 17.843 1.00 11.97 177 VAL A O 1
ATOM 1542 N N . SER A 1 181 ? 28.391 56.172 19.478 1.00 11.76 178 SER A N 1
ATOM 1543 C CA . SER A 1 181 ? 29.391 56.722 20.392 1.00 12.41 178 SER A CA 1
ATOM 1544 C C . SER A 1 181 ? 30.775 56.132 20.126 1.00 11.16 178 SER A C 1
ATOM 1545 O O . SER A 1 181 ? 30.922 54.987 19.668 1.00 11.72 178 SER A O 1
ATOM 1548 N N . ARG A 1 182 ? 31.806 56.903 20.454 1.00 12.16 179 ARG A N 1
ATOM 1549 C CA . ARG A 1 182 ? 33.166 56.376 20.347 1.00 11.11 179 ARG A CA 1
ATOM 1550 C C . ARG A 1 182 ? 33.354 55.184 21.295 1.00 11.51 179 ARG A C 1
ATOM 1551 O O . ARG A 1 182 ? 34.061 54.226 20.970 1.00 11.42 179 ARG A O 1
ATOM 1559 N N . GLU A 1 183 ? 32.703 55.235 22.458 1.00 12.36 180 GLU A N 1
ATOM 1560 C CA . GLU A 1 183 ? 32.781 54.116 23.401 1.00 13.30 180 GLU A CA 1
ATOM 1561 C C . GLU A 1 183 ? 32.186 52.822 22.844 1.00 12.43 180 GLU A C 1
ATOM 1562 O O . GLU A 1 183 ? 32.774 51.735 23.038 1.00 12.62 180 GLU A O 1
ATOM 1568 N N . ALA A 1 184 ? 31.061 52.939 22.118 1.00 12.39 181 ALA A N 1
ATOM 1569 C CA . ALA A 1 184 ? 30.465 51.764 21.458 1.00 11.97 181 ALA A CA 1
ATOM 1570 C C . ALA A 1 184 ? 31.368 51.218 20.365 1.00 11.04 181 ALA A C 1
ATOM 1571 O O . ALA A 1 184 ? 31.523 50.003 20.234 1.00 10.83 181 ALA A O 1
ATOM 1573 N N . VAL A 1 185 ? 31.984 52.112 19.584 1.00 10.13 182 VAL A N 1
ATOM 1574 C CA . VAL A 1 185 ? 32.892 51.658 18.539 1.00 9.80 182 VAL A CA 1
ATOM 1575 C C . VAL A 1 185 ? 34.079 50.886 19.159 1.00 9.36 182 VAL A C 1
ATOM 1576 O O . VAL A 1 185 ? 34.505 49.833 18.647 1.00 9.34 182 VAL A O 1
ATOM 1580 N N . VAL A 1 186 ? 34.623 51.430 20.247 1.00 9.20 183 VAL A N 1
ATOM 1581 C CA . VAL A 1 186 ? 35.719 50.762 20.918 1.00 9.95 183 VAL A CA 1
ATOM 1582 C C . VAL A 1 186 ? 35.350 49.365 21.420 1.00 10.65 183 VAL A C 1
ATOM 1583 O O . VAL A 1 186 ? 36.138 48.429 21.304 1.00 10.58 183 VAL A O 1
ATOM 1587 N N A LYS A 1 187 ? 34.143 49.217 21.964 0.50 11.17 184 LYS A N 1
ATOM 1588 N N B LYS A 1 187 ? 34.143 49.225 21.947 0.50 10.97 184 LYS A N 1
ATOM 1589 C CA A LYS A 1 187 ? 33.647 47.885 22.358 0.50 12.31 184 LYS A CA 1
ATOM 1590 C CA B LYS A 1 187 ? 33.641 47.914 22.353 0.50 11.90 184 LYS A CA 1
ATOM 1591 C C A LYS A 1 187 ? 33.584 46.942 21.158 0.50 10.90 184 LYS A C 1
ATOM 1592 C C B LYS A 1 187 ? 33.571 46.951 21.166 0.50 10.73 184 LYS A C 1
ATOM 1593 O O A LYS A 1 187 ? 33.980 45.767 21.265 0.50 11.09 184 LYS A O 1
ATOM 1594 O O B LYS A 1 187 ? 33.953 45.773 21.291 0.50 11.13 184 LYS A O 1
ATOM 1605 N N . ALA A 1 188 ? 33.107 47.442 20.017 1.00 10.94 185 ALA A N 1
ATOM 1606 C CA . ALA A 1 188 ? 33.071 46.595 18.821 1.00 10.53 185 ALA A CA 1
ATOM 1607 C C . ALA A 1 188 ? 34.490 46.150 18.404 1.00 9.98 185 ALA A C 1
ATOM 1608 O O . ALA A 1 188 ? 34.698 44.983 18.082 1.00 10.25 185 ALA A O 1
ATOM 1610 N N . ILE A 1 189 ? 35.458 47.077 18.432 1.00 9.44 186 ILE A N 1
ATOM 1611 C CA . ILE A 1 189 ? 36.841 46.712 18.075 1.00 9.00 186 ILE A CA 1
ATOM 1612 C C . ILE A 1 189 ? 37.382 45.662 19.052 1.00 8.45 186 ILE A C 1
ATOM 1613 O O . ILE A 1 189 ? 37.972 44.655 18.659 1.00 8.99 186 ILE A O 1
ATOM 1618 N N . PHE A 1 190 ? 37.146 45.883 20.350 1.00 9.38 187 PHE A N 1
ATOM 1619 C CA . PHE A 1 190 ? 37.554 44.926 21.369 1.00 9.86 187 PHE A CA 1
ATOM 1620 C C . PHE A 1 190 ? 36.973 43.546 21.037 1.00 10.31 187 PHE A C 1
ATOM 1621 O O . PHE A 1 190 ? 37.665 42.525 21.082 1.00 10.67 187 PHE A O 1
ATOM 1629 N N . ASP A 1 191 ? 35.675 43.521 20.730 1.00 10.18 188 ASP A N 1
ATOM 1630 C CA . ASP A 1 191 ? 34.989 42.246 20.469 1.00 11.05 188 ASP A CA 1
ATOM 1631 C C . ASP A 1 191 ? 35.586 41.558 19.236 1.00 10.24 188 ASP A C 1
ATOM 1632 O O . ASP A 1 191 ? 35.798 40.338 19.250 1.00 11.24 188 ASP A O 1
ATOM 1637 N N . ILE A 1 192 ? 35.916 42.326 18.190 1.00 9.95 189 ILE A N 1
ATOM 1638 C CA . ILE A 1 192 ? 36.546 41.737 17.018 1.00 10.32 189 ILE A CA 1
ATOM 1639 C C . ILE A 1 192 ? 37.886 41.089 17.363 1.00 9.97 189 ILE A C 1
ATOM 1640 O O . ILE A 1 192 ? 38.235 40.002 16.863 1.00 11.03 189 ILE A O 1
ATOM 1645 N N . LEU A 1 193 ? 38.665 41.773 18.209 1.00 9.96 190 LEU A N 1
ATOM 1646 C CA . LEU A 1 193 ? 39.975 41.266 18.629 1.00 10.77 190 LEU A CA 1
ATOM 1647 C C . LEU A 1 193 ? 39.910 40.024 19.523 1.00 11.14 190 LEU A C 1
ATOM 1648 O O . LEU A 1 193 ? 40.919 39.376 19.743 1.00 12.24 190 LEU A O 1
ATOM 1653 N N . HIS A 1 194 ? 38.728 39.732 20.038 1.00 11.31 191 HIS A N 1
ATOM 1654 C CA . HIS A 1 194 ? 38.489 38.554 20.865 1.00 12.67 191 HIS A CA 1
ATOM 1655 C C . HIS A 1 194 ? 37.728 37.448 20.143 1.00 12.78 191 HIS A C 1
ATOM 1656 O O . HIS A 1 194 ? 37.422 36.425 20.763 1.00 14.80 191 HIS A O 1
ATOM 1663 N N . ALA A 1 195 ? 37.426 37.616 18.862 1.00 13.36 192 ALA A N 1
ATOM 1664 C CA . ALA A 1 195 ? 36.568 36.674 18.123 1.00 14.00 192 ALA A CA 1
ATOM 1665 C C . ALA A 1 195 ? 37.377 35.468 17.626 1.00 14.84 192 ALA A C 1
ATOM 1666 O O . ALA A 1 195 ? 38.168 35.585 16.696 1.00 16.07 192 ALA A O 1
ATOM 1668 N N . ALA A 1 196 ? 37.161 34.283 18.192 1.00 15.47 193 ALA A N 1
ATOM 1669 C CA . ALA A 1 196 ? 37.892 33.096 17.696 1.00 16.65 193 ALA A CA 1
ATOM 1670 C C . ALA A 1 196 ? 37.611 32.829 16.209 1.00 16.27 193 ALA A C 1
ATOM 1671 O O . ALA A 1 196 ? 38.546 32.510 15.415 1.00 17.88 193 ALA A O 1
ATOM 1673 N N . ASP A 1 197 ? 36.336 32.922 15.836 1.00 15.25 194 ASP A N 1
ATOM 1674 C CA . ASP A 1 197 ? 35.957 32.843 14.448 1.00 14.61 194 ASP A CA 1
ATOM 1675 C C . ASP A 1 197 ? 35.870 34.261 13.908 1.00 14.25 194 ASP A C 1
ATOM 1676 O O . ASP A 1 197 ? 34.913 34.979 14.136 1.00 14.22 194 ASP A O 1
ATOM 1681 N N . GLU A 1 198 ? 36.890 34.633 13.156 1.00 14.68 195 GLU A N 1
ATOM 1682 C CA . GLU A 1 198 ? 36.964 35.985 12.607 1.00 14.90 195 GLU A CA 1
ATOM 1683 C C . GLU A 1 198 ? 36.561 36.042 11.136 1.00 15.95 195 GLU A C 1
ATOM 1684 O O . GLU A 1 198 ? 36.770 37.064 10.470 1.00 16.59 195 GLU A O 1
ATOM 1690 N N A THR A 1 199 ? 35.949 34.972 10.627 0.60 16.01 196 THR A N 1
ATOM 1691 N N B THR A 1 199 ? 35.954 34.962 10.638 0.40 16.29 196 THR A N 1
ATOM 1692 C CA A THR A 1 199 ? 35.530 34.975 9.228 0.60 17.20 196 THR A CA 1
ATOM 1693 C CA B THR A 1 199 ? 35.477 34.924 9.255 0.40 17.42 196 THR A CA 1
ATOM 1694 C C A THR A 1 199 ? 34.569 36.121 8.854 0.60 16.31 196 THR A C 1
ATOM 1695 C C B THR A 1 199 ? 34.576 36.109 8.868 0.40 16.59 196 THR A C 1
ATOM 1696 O O A THR A 1 199 ? 34.694 36.657 7.751 0.60 16.57 196 THR A O 1
ATOM 1697 O O B THR A 1 199 ? 34.754 36.658 7.778 0.40 16.78 196 THR A O 1
ATOM 1704 N N . PRO A 1 200 ? 33.639 36.536 9.752 1.00 16.27 197 PRO A N 1
ATOM 1705 C CA . PRO A 1 200 ? 32.796 37.678 9.357 1.00 16.00 197 PRO A CA 1
ATOM 1706 C C . PRO A 1 200 ? 33.576 38.984 9.187 1.00 13.47 197 PRO A C 1
ATOM 1707 O O . PRO A 1 200 ? 33.014 39.963 8.669 1.00 14.77 197 PRO A O 1
ATOM 1711 N N . PHE A 1 201 ? 34.833 39.009 9.649 1.00 13.24 198 PHE A N 1
ATOM 1712 C CA . PHE A 1 201 ? 35.659 40.167 9.596 1.00 12.16 198 PHE A CA 1
ATOM 1713 C C . PHE A 1 201 ? 36.816 40.031 8.613 1.00 11.85 198 PHE A C 1
ATOM 1714 O O . PHE A 1 201 ? 37.659 40.890 8.516 1.00 12.92 198 PHE A O 1
ATOM 1722 N N . HIS A 1 202 ? 36.875 38.910 7.895 1.00 12.67 199 HIS A N 1
ATOM 1723 C CA . HIS A 1 202 ? 37.976 38.628 6.995 1.00 13.10 199 HIS A CA 1
ATOM 1724 C C . HIS A 1 202 ? 37.714 39.298 5.647 1.00 12.64 199 HIS A C 1
ATOM 1725 O O . HIS A 1 202 ? 36.878 38.829 4.870 1.00 14.07 199 HIS A O 1
ATOM 1732 N N . ARG A 1 203 ? 38.437 40.380 5.356 1.00 10.72 200 ARG A N 1
ATOM 1733 C CA . ARG A 1 203 ? 38.270 41.135 4.105 1.00 10.20 200 ARG A CA 1
ATOM 1734 C C . ARG A 1 203 ? 36.819 41.547 3.944 1.00 10.41 200 ARG A C 1
ATOM 1735 O O . ARG A 1 203 ? 36.220 41.358 2.886 1.00 12.05 200 ARG A O 1
ATOM 1743 N N . THR A 1 204 ? 36.292 42.209 4.962 1.00 9.96 201 THR A N 1
ATOM 1744 C CA . THR A 1 204 ? 34.952 42.750 4.897 1.00 9.97 201 THR A CA 1
ATOM 1745 C C . THR A 1 204 ? 34.916 44.197 5.405 1.00 8.65 201 THR A C 1
ATOM 1746 O O . THR A 1 204 ? 35.839 44.667 6.060 1.00 9.60 201 THR A O 1
ATOM 1750 N N . SER A 1 205 ? 33.830 44.873 5.068 1.00 9.08 202 SER A N 1
ATOM 1751 C CA . SER A 1 205 ? 33.571 46.242 5.460 1.00 8.74 202 SER A CA 1
ATOM 1752 C C . SER A 1 205 ? 32.236 46.283 6.178 1.00 8.66 202 SER A C 1
ATOM 1753 O O . SER A 1 205 ? 31.186 46.019 5.578 1.00 10.36 202 SER A O 1
ATOM 1756 N N . ILE A 1 206 ? 32.289 46.595 7.473 1.00 9.13 203 ILE A N 1
ATOM 1757 C CA . ILE A 1 206 ? 31.149 46.416 8.374 1.00 9.88 203 ILE A CA 1
ATOM 1758 C C . ILE A 1 206 ? 30.782 47.785 8.959 1.00 8.38 203 ILE A C 1
ATOM 1759 O O . ILE A 1 206 ? 31.648 48.482 9.492 1.00 9.38 203 ILE A O 1
ATOM 1764 N N . GLY A 1 207 ? 29.501 48.162 8.886 1.00 8.52 204 GLY A N 1
ATOM 1765 C CA . GLY A 1 207 ? 29.055 49.404 9.517 1.00 9.32 204 GLY A CA 1
ATOM 1766 C C . GLY A 1 207 ? 28.895 49.221 11.023 1.00 9.44 204 GLY A C 1
ATOM 1767 O O . GLY A 1 207 ? 28.594 48.109 11.495 1.00 10.24 204 GLY A O 1
ATOM 1768 N N . VAL A 1 208 ? 29.087 50.302 11.771 1.00 8.70 205 VAL A N 1
ATOM 1769 C CA . VAL A 1 208 ? 28.919 50.273 13.229 1.00 9.55 205 VAL A CA 1
ATOM 1770 C C . VAL A 1 208 ? 28.014 51.453 13.586 1.00 9.40 205 VAL A C 1
ATOM 1771 O O . VAL A 1 208 ? 28.369 52.607 13.321 1.00 9.79 205 VAL A O 1
ATOM 1775 N N . GLY A 1 209 ? 26.863 51.137 14.198 1.00 10.22 206 GLY A N 1
ATOM 1776 C CA . GLY A 1 209 ? 25.893 52.177 14.496 1.00 10.45 206 GLY A CA 1
ATOM 1777 C C . GLY A 1 209 ? 25.219 51.940 15.831 1.00 11.35 206 GLY A C 1
ATOM 1778 O O . GLY A 1 209 ? 25.200 50.802 16.328 1.00 11.78 206 GLY A O 1
ATOM 1779 N N . GLU A 1 210 ? 24.629 52.999 16.394 1.00 11.63 207 GLU A N 1
ATOM 1780 C CA . GLU A 1 210 ? 23.844 52.889 17.624 1.00 12.60 207 GLU A CA 1
ATOM 1781 C C . GLU A 1 210 ? 22.416 52.465 17.276 1.00 12.83 207 GLU A C 1
ATOM 1782 O O . GLU A 1 210 ? 21.715 53.169 16.549 1.00 13.03 207 GLU A O 1
ATOM 1788 N N . PRO A 1 211 ? 21.970 51.314 17.815 1.00 14.22 208 PRO A N 1
ATOM 1789 C CA . PRO A 1 211 ? 20.602 50.897 17.527 1.00 15.70 208 PRO A CA 1
ATOM 1790 C C . PRO A 1 211 ? 19.594 51.978 17.935 1.00 16.44 208 PRO A C 1
ATOM 1791 O O . PRO A 1 211 ? 19.792 52.652 18.933 1.00 17.11 208 PRO A O 1
ATOM 1795 N N . GLY A 1 212 ? 18.538 52.151 17.154 1.00 17.48 209 GLY A N 1
ATOM 1796 C CA . GLY A 1 212 ? 17.456 53.060 17.554 1.00 17.83 209 GLY A CA 1
ATOM 1797 C C . GLY A 1 212 ? 17.710 54.513 17.223 1.00 17.03 209 GLY A C 1
ATOM 1798 O O . GLY A 1 212 ? 17.097 55.407 17.855 1.00 18.71 209 GLY A O 1
ATOM 1799 N N . THR A 1 213 ? 18.581 54.769 16.229 1.00 14.68 210 THR A N 1
ATOM 1800 C CA . THR A 1 213 ? 18.883 56.143 15.870 1.00 13.85 210 THR A CA 1
ATOM 1801 C C . THR A 1 213 ? 18.558 56.420 14.398 1.00 13.15 210 THR A C 1
ATOM 1802 O O . THR A 1 213 ? 19.346 57.085 13.699 1.00 12.64 210 THR A O 1
ATOM 1806 N N . HIS A 1 214 ? 17.371 55.988 13.950 1.00 13.95 211 HIS A N 1
ATOM 1807 C CA . HIS A 1 214 ? 16.991 56.171 12.546 1.00 14.25 211 HIS A CA 1
ATOM 1808 C C . HIS A 1 214 ? 16.456 57.586 12.358 1.00 13.93 211 HIS A C 1
ATOM 1809 O O . HIS A 1 214 ? 15.254 57.814 12.247 1.00 14.86 211 HIS A O 1
ATOM 1816 N N . TYR A 1 215 ? 17.370 58.543 12.355 1.00 13.54 212 TYR A N 1
ATOM 1817 C CA . TYR A 1 215 ? 17.041 59.962 12.262 1.00 13.15 212 TYR A CA 1
ATOM 1818 C C . TYR A 1 215 ? 17.645 60.572 11.006 1.00 13.76 212 TYR A C 1
ATOM 1819 O O . TYR A 1 215 ? 18.517 59.981 10.376 1.00 13.89 212 TYR A O 1
ATOM 1828 N N . ASP A 1 216 ? 17.154 61.752 10.637 1.00 13.60 213 ASP A N 1
ATOM 1829 C CA . ASP A 1 216 ? 17.687 62.424 9.452 1.00 13.60 213 ASP A CA 1
ATOM 1830 C C . ASP A 1 216 ? 19.039 63.084 9.609 1.00 13.27 213 ASP A C 1
ATOM 1831 O O . ASP A 1 216 ? 19.634 63.518 8.608 1.00 14.27 213 ASP A O 1
ATOM 1856 N N . PRO A 1 218 ? 22.422 63.238 12.979 1.00 13.63 215 PRO A N 1
ATOM 1857 C CA . PRO A 1 218 ? 22.747 62.840 14.359 1.00 13.11 215 PRO A CA 1
ATOM 1858 C C . PRO A 1 218 ? 21.991 63.704 15.361 1.00 13.38 215 PRO A C 1
ATOM 1859 O O . PRO A 1 218 ? 21.713 64.873 15.098 1.00 13.66 215 PRO A O 1
ATOM 1863 N N . SER A 1 219 ? 21.639 63.117 16.491 1.00 13.30 216 SER A N 1
ATOM 1864 C CA . SER A 1 219 ? 20.962 63.889 17.518 1.00 13.87 216 SER A CA 1
ATOM 1865 C C . SER A 1 219 ? 21.827 64.986 18.087 1.00 13.38 216 SER A C 1
ATOM 1866 O O . SER A 1 219 ? 23.072 64.930 18.086 1.00 14.35 216 SER A O 1
ATOM 1869 N N . PHE A 1 220 ? 21.140 65.988 18.623 1.00 14.27 217 PHE A N 1
ATOM 1870 C CA . PHE A 1 220 ? 21.739 66.856 19.607 1.00 15.71 217 PHE A CA 1
ATOM 1871 C C . PHE A 1 220 ? 22.060 65.988 20.814 1.00 16.98 217 PHE A C 1
ATOM 1872 O O . PHE A 1 220 ? 21.297 65.090 21.188 1.00 17.14 217 PHE A O 1
ATOM 1880 N N . HIS A 1 221 ? 23.169 66.272 21.447 1.00 17.28 218 HIS A N 1
ATOM 1881 C CA . HIS A 1 221 ? 23.589 65.451 22.579 1.00 19.48 218 HIS A CA 1
ATOM 1882 C C . HIS A 1 221 ? 23.605 66.286 23.858 1.00 20.74 218 HIS A C 1
ATOM 1883 O O . HIS A 1 221 ? 23.475 67.529 23.840 1.00 21.84 218 HIS A O 1
#

Secondary structure (DSSP, 8-state):
-----EEEESTTSTTT--HHHHHHH---EEEEESSHHHHS-HHHHTSTTEEEEE--TT----HHHHTT-SEEEE----S---HHHHHHH----EEEEE---TTS-S-HHHHHHHHHTS-HHHHHHHHHHHHHHHHS-SEEEEEEE-EEE-------EEE-TTS-----EEEHHHHHHHHHHHHT-S--GGGTTEEEEEE-TT--------

Radius of gyration: 16.65 Å; Cα contacts (8 Å, |Δi|>4): 419; chains: 1; bounding box: 45×36×36 Å

B-factor: mean 18.04, std 9.8, range [7.27, 91.6]

Nearest PDB structures (foldseek):
  4hnh-assembly2_B  TM=9.865E-01  e=1.196E-39  Veillonella parvula DSM 2008
  4ipt-assembly1_A  TM=9.961E-01  e=6.950E-39  Veillonella parvula DSM 2008
  3qvo-assembly1_A  TM=8.066E-01  e=9.698E-16  Shigella flexneri 2a str. 2457T
  4gx1-assembly1_A  TM=4.979E-01  e=5.282E-04  Geobacter sulfurreducens PCA
  4gx0-assembly2_D  TM=4.866E-01  e=1.054E-03  Geobacter sulfurreducens PCA

Foldseek 3Di:
DQFFAEEEEVCLDDLNLLLVCCVVPHDAYEYEEAPCVPSRDCVRVVDPRYHYDYDDLVPLVCLVRCVVHQEYEAEAAALVNLSNLVSCVVPHAHYEYEAPQPQVQEDDLLNVVVPVPDDPNRVVRSVNNVVNVLPGPHQYAYEYEAAEDADCVADKDKAFRPHHDQARYDYSRNVSNVVRVCRNDPPNVSRGSGYIYIHDPPRRDSHDDD

Sequence (210 aa):
SSNAYYITILGAAGQIAQLTATTLLTYTDDHITLYGRQLKTRIPPEIIDHERVTVIEGSFQNPGLEQAVTTNNAEVVFVGAESGSDASIVKKALSSRNIRRRVIGVSAGLSGEFPVALEKWTFDNLPISYVQGERQARNVLRESNLNYTILRLTWLYNDPETDDYELIPEGAQQFNDAQVSREAVVKKAIFDILHAADETTPFHRTSIGVGEPGTHYDPSFH

=== Feature glossary ===
Each block in this record encodes a different view of the same protein. In brief:

Predicted aligned error. PAE(i, j) answers: if I align the predicted and true structures on residue i, how far off (in Å) do I expect residue j to be? A block-diagonal PAE matrix with low values on the blocks and high values off-diagonal is the signature of a multi-domain protein with confidently predicted domains but uncertain inter-domain orientation.

Contact-map, Ramachandran, and PAE plots. Plot images: a contact map (which residues are close in 3D, as an N×N binary image), a Ramachandran scatter (backbone torsion angles, revealing secondary-structure composition at a glance), and — for AlphaFold structures — a PAE heatmap (pairwise prediction confidence).

Backbone torsions (φ/ψ). φ (phi) and ψ (psi) are the two rotatable backbone dihedrals per residue: φ is the C(i-1)–N–Cα–C torsion, ψ is the N–Cα–C–N(i+1) torsion, both in degrees on (−180°, 180°]. α-helical residues cluster near (−60°, −45°); β-strand residues near (−120°, +130°). A Ramachandran plot is simply a scatter of (φ, ψ) for every residue.

Foldseek 3Di. A 3Di character summarizes, for each residue, the relative orientation of the Cα frame of its nearest spatial neighbor. Because it encodes fold topology rather than chemistry, 3Di alignments detect remote structural similarity that sequence alignment misses.

Radius of gyration, Cα contacts, bounding box. Three whole-structure scalars: the radius of gyration (RMS distance of Cα from centroid, in Å), the count of Cα–Cα contacts (pairs closer than 8 Å and separated by more than four residues in sequence — i.e. tertiary, not local, contacts), and the bounding-box dimensions. Together they distinguish compact globular folds from extended fibres or disordered chains.

Sequence. Sequence gives the chain of amino acids in standard one-letter code (A=alanine, C=cysteine, …, Y=tyrosine), read N→C. It is the only feature that is directly encoded by the gene; all structural features are derived from the folded form of this sequence.

mmCIF coordinates. Atomic coordinates in PDBx/mmCIF format — the same representation the Protein Data Bank distributes. Each line of the _atom_site loop places one backbone atom in Cartesian space (units: ångströms, origin: arbitrary).

Secondary structure (3-state, P-SEA). Three-state secondary structure (P-SEA) collapses the eight DSSP classes into helix (a), strand (b), and coil (c). P-SEA assigns these from Cα geometry alone — distances and angles — without requiring backbone oxygens, so it works on any Cα trace.

InterPro / GO / CATH / organism. Functional annotations link the protein to curated databases. InterPro entries identify conserved domains and families by matching the sequence against member-database signatures (Pfam, PROSITE, CDD, …). Gene Ontology (GO) terms describe molecular function, biological process, and cellular component in a controlled vocabulary. CATH places the structure in a hierarchical fold classification (Class/Architecture/Topology/Homologous-superfamily). The organism is the source species.

B-factor. B-factor (Debye–Waller factor) reflects atomic displacement in the crystal lattice. It is an experimental observable (units Å²), not a prediction; low values mean the atom is pinned down, high values mean it moves or is heterogeneous across the crystal.

Rendered structure images. Structure images are PyMOL renders from six orthogonal camera directions. Cartoon representation draws helices as coils and strands as arrows; sticks shows the backbone as bonds; surface shows the solvent-excluded envelope. Rainbow coloring maps sequence position to hue (blue→red, N→C); chain coloring assigns a distinct color per polypeptide.

Solvent-accessible surface area. Solvent-accessible surface area (SASA) is the area in Å² traced out by the centre of a 1.4 Å probe sphere (a water molecule) rolled over the protein's van der Waals surface (Shrake–Rupley / Lee–Richards construction). Buried residues have near-zero SASA; fully exposed residues can exceed 200 Å². The total SASA scales roughly with the number of surface residues.

Secondary structure (8-state, DSSP). The SS8 string is DSSP's per-residue secondary-structure call. α-helix (H) means an i→i+4 H-bond ladder; β-strand (E) means the residue participates in a β-sheet; 3₁₀ (G) and π (I) are tighter and wider helices; T/S are turns/bends; '-' is loop.

pLDDT. For AlphaFold models, the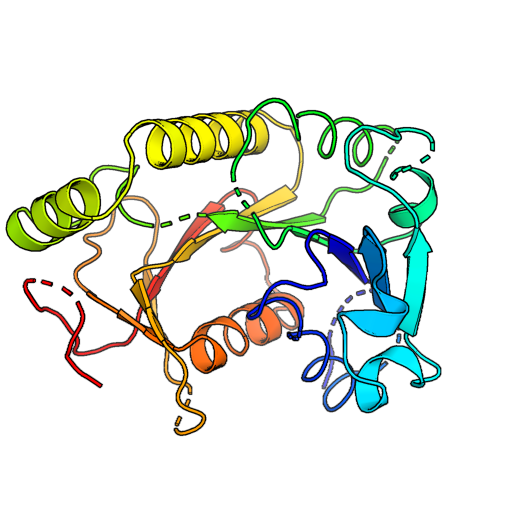 B-factor field carries pLDDT — the model's own estimate of local accuracy on a 0–100 scale. Regions with pLDDT<50 should be treated as essentially unmodeled; they often correspond to intrinsically disordered segments.

Nearest PDB structures. Nearest PDB neighbors are the top structural matches found by Foldseek when searching this structure against the entire Protein Data Bank. Each hit reports a TM-score (0 to 1; >0.5 almost always implies the same fold) and an E-value. These are *structural* homologs — they may share no detectable sequence similarity.